Protein AF-X0UT10-F1 (afdb_monomer)

Organism: NCBI:txid412755

Structure (mmCIF, N/CA/C/O backbone):
data_AF-X0UT10-F1
#
_entry.id   AF-X0UT10-F1
#
loop_
_atom_site.group_PDB
_atom_site.id
_atom_site.type_symbol
_atom_site.label_atom_id
_atom_site.label_alt_id
_atom_site.label_comp_id
_atom_site.label_asym_id
_atom_site.label_entity_id
_atom_site.label_seq_id
_atom_site.pdbx_PDB_ins_code
_atom_site.Cartn_x
_atom_site.Cartn_y
_atom_site.Cartn_z
_atom_site.occupancy
_atom_site.B_iso_or_equiv
_atom_site.auth_seq_id
_atom_site.auth_comp_id
_atom_site.auth_asym_id
_atom_site.auth_atom_id
_atom_site.pdbx_PDB_model_num
ATOM 1 N N . LEU A 1 1 ? 20.934 -25.624 9.007 1.00 39.78 1 LEU A N 1
ATOM 2 C CA . LEU A 1 1 ? 19.750 -25.111 9.729 1.00 39.78 1 LEU A CA 1
ATOM 3 C C . LEU A 1 1 ? 18.614 -25.030 8.715 1.00 39.78 1 LEU A C 1
ATOM 5 O O . LEU A 1 1 ? 18.423 -23.983 8.127 1.00 39.78 1 LEU A O 1
ATOM 9 N N . VAL A 1 2 ? 17.970 -26.160 8.411 1.00 44.91 2 VAL A N 1
ATOM 10 C CA . VAL A 1 2 ? 16.945 -26.276 7.342 1.00 44.91 2 VAL A CA 1
ATOM 11 C C . VAL A 1 2 ? 15.625 -26.839 7.913 1.00 44.91 2 VAL A C 1
ATOM 13 O O . VAL A 1 2 ? 14.703 -27.167 7.189 1.00 44.91 2 VAL A O 1
ATOM 16 N N . GLU A 1 3 ? 15.495 -26.956 9.238 1.00 43.47 3 GLU A N 1
ATOM 17 C CA . GLU A 1 3 ? 14.462 -27.807 9.860 1.00 43.47 3 GLU A CA 1
ATOM 18 C C . GLU A 1 3 ? 13.361 -27.045 10.625 1.00 43.47 3 GLU A C 1
ATOM 20 O O . GLU A 1 3 ? 12.624 -27.650 11.401 1.00 43.47 3 GLU A O 1
ATOM 25 N N . CYS A 1 4 ? 13.211 -25.732 10.407 1.00 46.41 4 CYS A N 1
ATOM 26 C CA . CYS A 1 4 ? 12.176 -24.915 11.066 1.00 46.41 4 CYS A CA 1
ATOM 27 C C . CYS A 1 4 ? 11.104 -24.356 10.114 1.00 46.41 4 CYS A C 1
ATOM 29 O O . CYS A 1 4 ? 10.394 -23.425 10.484 1.00 46.41 4 CYS A O 1
ATOM 31 N N . ASN A 1 5 ? 10.945 -24.927 8.920 1.00 47.59 5 ASN A N 1
ATOM 32 C CA . ASN A 1 5 ? 9.803 -24.612 8.063 1.00 47.59 5 ASN A CA 1
ATOM 33 C C . ASN A 1 5 ? 8.615 -25.492 8.498 1.00 47.59 5 ASN A C 1
ATOM 35 O O . ASN A 1 5 ? 8.790 -26.691 8.704 1.00 47.59 5 ASN A O 1
ATOM 39 N N . ASN A 1 6 ? 7.422 -24.907 8.654 1.00 55.47 6 ASN A N 1
ATOM 40 C CA . ASN A 1 6 ? 6.156 -25.580 9.014 1.00 55.47 6 ASN A CA 1
ATOM 41 C C . ASN A 1 6 ? 5.963 -25.969 10.495 1.00 55.47 6 ASN A C 1
ATOM 43 O O . ASN A 1 6 ? 5.532 -27.079 10.821 1.00 55.47 6 ASN A O 1
ATOM 47 N N . VAL A 1 7 ? 6.205 -25.036 11.418 1.00 59.56 7 VAL A N 1
ATOM 48 C CA . VAL A 1 7 ? 5.730 -25.173 12.804 1.00 59.56 7 VAL A CA 1
ATOM 49 C C . VAL A 1 7 ? 4.341 -24.558 12.972 1.00 59.56 7 VAL A C 1
ATOM 51 O O . VAL A 1 7 ? 4.095 -23.445 12.520 1.00 59.56 7 VAL A O 1
ATOM 54 N N . ARG A 1 8 ? 3.434 -25.253 13.672 1.00 60.81 8 ARG A N 1
ATOM 55 C CA . ARG A 1 8 ? 2.193 -24.642 14.180 1.00 60.81 8 ARG A CA 1
ATOM 56 C C . ARG A 1 8 ? 2.084 -24.776 15.687 1.00 60.81 8 ARG A C 1
ATOM 58 O O . ARG A 1 8 ? 2.546 -25.764 16.262 1.00 60.81 8 ARG A O 1
ATOM 65 N N . ILE A 1 9 ? 1.397 -23.821 16.304 1.00 62.31 9 ILE A N 1
ATOM 66 C CA . ILE A 1 9 ? 0.972 -23.926 17.697 1.00 62.31 9 ILE A CA 1
ATOM 67 C C . ILE A 1 9 ? -0.392 -24.615 17.709 1.00 62.31 9 ILE A C 1
ATOM 69 O O . ILE A 1 9 ? -1.379 -24.079 17.214 1.00 62.31 9 ILE A O 1
ATOM 73 N N . GLN A 1 10 ? -0.447 -25.827 18.253 1.00 57.53 10 GLN A N 1
ATOM 74 C CA . GLN A 1 10 ? -1.692 -26.563 18.453 1.00 57.53 10 GLN A CA 1
ATOM 75 C C . GLN A 1 10 ? -1.752 -27.028 19.905 1.00 57.53 10 GLN A C 1
ATOM 77 O O . GLN A 1 10 ? -0.823 -27.680 20.379 1.00 57.53 10 GLN A O 1
ATOM 82 N N . GLU A 1 11 ? -2.848 -26.704 20.598 1.00 71.44 11 GLU A N 1
ATOM 83 C CA . GLU A 1 11 ? -3.068 -27.069 22.011 1.00 71.44 11 GLU A CA 1
ATOM 84 C C . GLU A 1 11 ? -1.940 -26.576 22.941 1.00 71.44 11 GLU A C 1
ATOM 86 O O . GLU A 1 11 ? -1.532 -27.268 23.868 1.00 71.44 11 GLU A O 1
ATOM 91 N N . GLY A 1 12 ? -1.393 -25.385 22.671 1.00 71.00 12 GLY A N 1
ATOM 92 C CA . GLY A 1 12 ? -0.311 -24.800 23.473 1.00 71.00 12 GLY A CA 1
ATOM 93 C C . GLY A 1 12 ? 1.070 -25.435 23.263 1.00 71.00 12 GLY A C 1
ATOM 94 O O . GLY A 1 12 ? 1.999 -25.113 23.997 1.00 71.00 12 GLY A O 1
ATOM 95 N N . GLY A 1 13 ? 1.228 -26.317 22.270 1.00 64.38 13 GLY A N 1
ATOM 96 C CA . GLY A 1 13 ? 2.512 -26.910 21.897 1.00 64.38 13 GLY A CA 1
ATOM 97 C C . GLY A 1 13 ? 2.910 -26.584 20.461 1.00 64.38 13 GLY A C 1
ATOM 98 O O . GLY A 1 13 ? 2.061 -26.521 19.571 1.00 64.38 13 GLY A O 1
ATOM 99 N N . VAL A 1 14 ? 4.214 -26.425 20.223 1.00 68.75 14 VAL A N 1
ATOM 100 C CA . VAL A 1 14 ? 4.778 -26.351 18.870 1.00 68.75 14 VAL A CA 1
ATOM 101 C C . VAL A 1 14 ? 4.809 -27.765 18.294 1.00 68.75 14 VAL A C 1
ATOM 103 O O . VAL A 1 14 ? 5.548 -28.621 18.782 1.00 68.75 14 VAL A O 1
ATOM 106 N N . LYS A 1 15 ? 3.988 -28.035 17.277 1.00 66.69 15 LYS A N 1
ATOM 107 C CA . LYS A 1 15 ? 3.965 -29.328 16.582 1.00 66.69 15 LYS A CA 1
ATOM 108 C C . LYS A 1 15 ? 4.568 -29.159 15.188 1.00 66.69 15 LYS A C 1
ATOM 110 O O . LYS A 1 15 ? 4.006 -28.452 14.356 1.00 66.69 15 LYS A O 1
ATOM 115 N N . ASN A 1 16 ? 5.676 -29.856 14.931 1.00 59.62 16 ASN A N 1
ATOM 116 C CA . ASN A 1 16 ? 6.223 -30.076 13.591 1.00 59.62 16 ASN A CA 1
ATOM 117 C C . ASN A 1 16 ? 5.638 -31.391 13.057 1.00 59.62 16 ASN A C 1
ATOM 119 O O . ASN A 1 16 ? 6.265 -32.449 13.099 1.00 59.62 16 ASN A O 1
ATOM 123 N N . THR A 1 17 ? 4.358 -31.349 12.684 1.00 60.41 17 THR A N 1
ATOM 124 C CA . THR A 1 17 ? 3.735 -32.473 11.978 1.00 60.41 17 THR A CA 1
ATOM 125 C C . THR A 1 17 ? 3.782 -32.087 10.518 1.00 60.41 17 THR A C 1
ATOM 127 O O . THR A 1 17 ? 3.049 -31.186 10.116 1.00 60.41 17 THR A O 1
ATOM 130 N N . ASN A 1 18 ? 4.669 -32.735 9.764 1.00 49.41 18 ASN A N 1
ATOM 131 C CA . ASN A 1 18 ? 4.868 -32.529 8.332 1.00 49.41 18 ASN A CA 1
ATOM 132 C C . ASN A 1 18 ? 3.631 -33.044 7.567 1.00 49.41 18 ASN A C 1
ATOM 134 O O . ASN A 1 18 ? 3.626 -34.105 6.948 1.00 49.41 18 ASN A O 1
ATOM 138 N N . LEU A 1 19 ? 2.513 -32.342 7.727 1.00 50.12 19 LEU A N 1
ATOM 139 C CA . LEU A 1 19 ? 1.355 -32.436 6.856 1.00 50.12 19 LEU A CA 1
ATOM 140 C C . LEU A 1 19 ? 1.830 -31.810 5.546 1.00 50.12 19 LEU A C 1
ATOM 142 O O . LEU A 1 19 ? 2.374 -30.716 5.600 1.00 50.12 19 LEU A O 1
AT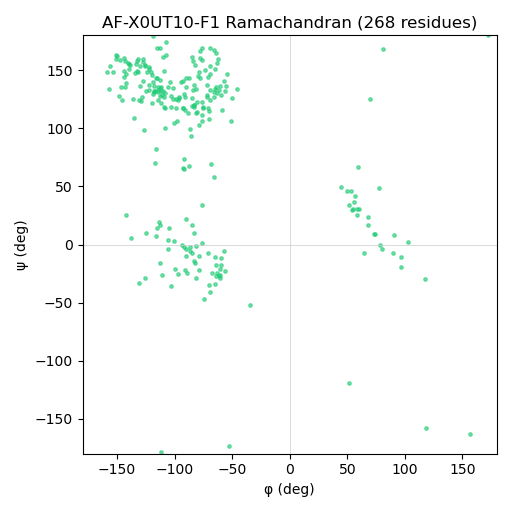OM 146 N N . GLY A 1 20 ? 1.733 -32.517 4.421 1.00 48.25 20 GLY A N 1
ATOM 147 C CA . GLY A 1 20 ? 2.265 -32.102 3.117 1.00 48.25 20 GLY A CA 1
ATOM 148 C C . GLY A 1 20 ? 1.591 -30.858 2.529 1.00 48.25 20 GLY A C 1
ATOM 149 O O . GLY A 1 20 ? 1.025 -30.925 1.445 1.00 48.25 20 GLY A O 1
ATOM 150 N N . TRP A 1 21 ? 1.627 -29.745 3.255 1.00 47.09 21 TRP A N 1
ATOM 151 C CA . TRP A 1 21 ? 1.271 -28.426 2.782 1.00 47.09 21 TRP A CA 1
ATOM 152 C C . TRP A 1 21 ? 2.364 -28.013 1.812 1.00 47.09 21 TRP A C 1
ATOM 154 O O . TRP A 1 21 ? 3.501 -27.745 2.204 1.00 47.09 21 TRP A O 1
ATOM 164 N N . THR A 1 22 ? 2.018 -28.007 0.532 1.00 49.88 22 THR A N 1
ATOM 165 C CA . THR A 1 22 ? 2.776 -27.249 -0.451 1.00 49.88 22 THR A CA 1
ATOM 166 C C . THR A 1 22 ? 2.808 -25.803 0.032 1.00 49.88 22 THR A C 1
ATOM 168 O O . THR A 1 22 ? 1.782 -25.268 0.458 1.00 49.88 22 THR A O 1
ATOM 171 N N . ARG A 1 23 ? 3.996 -25.194 0.024 1.00 50.41 23 ARG A N 1
ATOM 172 C CA . ARG A 1 23 ? 4.180 -23.767 0.300 1.00 50.41 23 ARG A CA 1
ATOM 173 C C . ARG A 1 23 ? 3.134 -22.974 -0.495 1.00 50.41 23 ARG A C 1
ATOM 175 O O . ARG A 1 23 ? 2.923 -23.280 -1.671 1.00 50.41 23 ARG A O 1
ATOM 182 N N . MET A 1 24 ? 2.451 -22.012 0.137 1.00 49.91 24 MET A N 1
ATOM 183 C CA . MET A 1 24 ? 1.514 -21.131 -0.577 1.00 49.91 24 MET A CA 1
ATOM 184 C C . MET A 1 24 ? 2.219 -20.565 -1.817 1.00 49.91 24 MET A C 1
ATOM 186 O O . MET A 1 24 ? 3.315 -20.033 -1.675 1.00 49.91 24 MET A O 1
ATOM 190 N N . GLY A 1 25 ? 1.611 -20.734 -2.997 1.00 51.81 25 GLY A N 1
ATOM 191 C CA . GLY A 1 25 ? 2.126 -20.281 -4.297 1.00 51.81 25 GLY A CA 1
ATOM 192 C C . GLY A 1 25 ? 3.008 -21.265 -5.084 1.00 51.81 25 GLY A C 1
ATOM 193 O O . GLY A 1 25 ? 3.562 -20.890 -6.107 1.00 51.81 25 GLY A O 1
ATOM 194 N N . GLY A 1 26 ? 3.139 -22.533 -4.667 1.00 44.41 26 GLY A N 1
ATOM 195 C CA . GLY A 1 26 ? 3.763 -23.568 -5.514 1.00 44.41 26 GLY A CA 1
ATOM 196 C C . GLY A 1 26 ? 5.267 -23.393 -5.773 1.00 44.41 26 GLY A C 1
ATOM 197 O O . GLY A 1 26 ? 5.803 -24.016 -6.688 1.00 44.41 26 GLY A O 1
ATOM 198 N N . PHE A 1 27 ? 5.942 -22.570 -4.971 1.00 53.12 27 PHE A N 1
ATOM 199 C CA . PHE A 1 27 ? 7.352 -22.224 -5.146 1.00 53.12 27 PHE A CA 1
ATOM 200 C C . PHE A 1 27 ? 8.293 -23.400 -4.851 1.00 53.12 27 PHE A C 1
ATOM 202 O O . PHE A 1 27 ? 8.026 -24.217 -3.961 1.00 53.12 27 PHE A O 1
ATOM 209 N N . ALA A 1 28 ? 9.409 -23.464 -5.582 1.00 48.25 28 ALA A N 1
ATOM 210 C CA . ALA A 1 28 ? 10.510 -24.377 -5.291 1.00 48.25 28 ALA A CA 1
ATOM 211 C C . ALA A 1 28 ? 11.135 -24.073 -3.908 1.00 48.25 28 ALA A C 1
ATOM 213 O O . ALA A 1 28 ? 10.939 -22.997 -3.339 1.00 48.25 28 ALA A O 1
ATOM 214 N N . ASP A 1 29 ? 11.849 -25.049 -3.336 1.00 46.22 29 ASP A N 1
ATOM 215 C CA . ASP A 1 29 ? 12.361 -25.040 -1.950 1.00 46.22 29 ASP A CA 1
ATOM 216 C C . ASP A 1 29 ? 13.316 -23.865 -1.612 1.00 46.22 29 ASP A C 1
ATOM 218 O O . ASP A 1 29 ? 13.598 -23.616 -0.438 1.00 46.22 29 ASP A O 1
ATOM 222 N N . ASP A 1 30 ? 13.784 -23.123 -2.612 1.00 49.84 30 ASP A N 1
ATOM 223 C CA . ASP A 1 30 ? 14.704 -21.984 -2.541 1.00 49.84 30 ASP A CA 1
ATOM 224 C C . ASP A 1 30 ? 14.079 -20.627 -2.921 1.00 49.84 30 ASP A C 1
ATOM 226 O O . ASP A 1 30 ? 14.606 -19.594 -2.509 1.00 49.84 30 ASP A O 1
ATOM 230 N N . ASP A 1 31 ? 12.911 -20.606 -3.567 1.00 50.50 31 ASP A N 1
ATOM 231 C CA . ASP A 1 31 ? 12.180 -19.374 -3.875 1.00 50.50 31 ASP A CA 1
ATOM 232 C C . ASP A 1 31 ? 11.311 -18.986 -2.677 1.00 50.50 31 ASP A C 1
ATOM 234 O O . ASP A 1 31 ? 10.176 -19.446 -2.506 1.00 50.50 31 ASP A O 1
ATOM 238 N N . MET A 1 32 ? 11.833 -18.129 -1.791 1.00 48.44 32 MET A N 1
ATOM 239 C CA . MET A 1 32 ? 10.936 -17.176 -1.131 1.00 48.44 32 MET A CA 1
ATOM 240 C C . MET A 1 32 ? 10.155 -16.516 -2.254 1.00 48.44 32 MET A C 1
ATOM 242 O O . MET A 1 32 ? 10.763 -15.813 -3.045 1.00 48.44 32 MET A O 1
ATOM 246 N N . GLY A 1 33 ? 8.871 -16.879 -2.388 1.00 58.75 33 GLY A N 1
ATOM 247 C CA . GLY A 1 33 ? 7.994 -16.391 -3.448 1.00 58.75 33 GLY A CA 1
ATOM 248 C C . GLY A 1 33 ? 7.983 -14.860 -3.519 1.00 58.75 33 GLY A C 1
ATOM 249 O O . GLY A 1 33 ? 8.698 -14.210 -2.768 1.00 58.75 33 GLY A O 1
ATOM 250 N N . PRO A 1 34 ? 7.127 -14.249 -4.342 1.00 67.75 34 PRO A N 1
ATOM 251 C CA . PRO A 1 34 ? 7.219 -12.839 -4.741 1.00 67.75 34 PRO A CA 1
ATOM 252 C C . PRO A 1 34 ? 7.216 -11.795 -3.606 1.00 67.75 34 PRO A C 1
ATOM 254 O O . PRO A 1 34 ? 7.373 -10.607 -3.853 1.00 67.75 34 PRO A O 1
ATOM 257 N N . LEU A 1 35 ? 7.017 -12.223 -2.361 1.00 80.88 35 LEU A N 1
ATOM 258 C CA . LEU A 1 35 ? 7.049 -11.402 -1.168 1.00 80.88 35 LEU A CA 1
ATOM 259 C C . LEU A 1 35 ? 8.478 -10.938 -0.869 1.00 80.88 35 LEU A C 1
ATOM 261 O O . LEU A 1 35 ? 9.348 -11.717 -0.474 1.00 80.88 35 LEU A O 1
ATOM 265 N N . ASN A 1 36 ? 8.688 -9.633 -0.947 1.00 80.75 36 ASN A N 1
ATOM 266 C CA . ASN A 1 36 ? 9.959 -8.963 -0.681 1.00 80.75 36 ASN A CA 1
ATOM 267 C C . ASN A 1 36 ? 10.331 -8.819 0.811 1.00 80.75 36 ASN A C 1
ATOM 269 O O . ASN A 1 36 ? 10.960 -7.841 1.214 1.00 80.75 36 ASN A O 1
ATOM 273 N N . GLY A 1 37 ? 9.967 -9.780 1.663 1.00 80.75 37 GLY A N 1
ATOM 274 C CA . GLY A 1 37 ? 10.355 -9.756 3.072 1.00 80.75 37 GLY A CA 1
ATOM 275 C C . GLY A 1 37 ? 9.446 -10.553 3.997 1.00 80.75 37 GLY A C 1
ATOM 276 O O . GLY A 1 37 ? 8.679 -11.421 3.582 1.00 80.75 37 GLY A O 1
ATOM 277 N N . SER A 1 38 ? 9.557 -10.262 5.294 1.00 83.81 38 SER A N 1
ATOM 278 C CA . SER A 1 38 ? 8.689 -10.848 6.315 1.00 83.81 38 SER A CA 1
ATOM 279 C C . SER A 1 38 ? 7.244 -10.408 6.111 1.00 83.81 38 SER A C 1
ATOM 281 O O . SER A 1 38 ? 6.971 -9.219 5.977 1.00 83.81 38 SER A O 1
ATOM 283 N N . VAL A 1 39 ? 6.318 -11.362 6.178 1.00 90.25 39 VAL A N 1
ATOM 284 C CA . VAL A 1 39 ? 4.883 -11.072 6.201 1.00 90.25 39 VAL A CA 1
ATOM 285 C C . VAL A 1 39 ? 4.521 -10.459 7.553 1.00 90.25 39 VAL A C 1
ATOM 287 O O . VAL A 1 39 ? 4.693 -11.094 8.596 1.00 90.25 39 VAL A O 1
ATOM 290 N N . LEU A 1 40 ? 4.047 -9.218 7.522 1.00 92.62 40 LEU A N 1
ATOM 291 C CA . LEU A 1 40 ? 3.628 -8.422 8.673 1.00 92.62 40 LEU A CA 1
ATOM 292 C C . LEU A 1 40 ? 2.107 -8.421 8.869 1.00 92.62 40 LEU A C 1
ATOM 294 O O . LEU A 1 40 ? 1.645 -8.184 9.981 1.00 92.62 40 LEU A O 1
ATOM 298 N N . ILE A 1 41 ? 1.339 -8.731 7.824 1.00 94.38 41 ILE A N 1
ATOM 299 C CA . ILE A 1 41 ? -0.102 -8.997 7.897 1.00 94.38 41 ILE A CA 1
ATOM 300 C C . ILE A 1 41 ? -0.486 -10.086 6.905 1.00 94.38 41 ILE A C 1
ATOM 302 O O . ILE A 1 41 ? 0.075 -10.182 5.817 1.00 94.38 41 ILE A O 1
ATOM 306 N N . SER A 1 42 ? -1.443 -10.907 7.318 1.00 94.75 42 SER A N 1
ATOM 307 C CA . SER A 1 42 ? -2.168 -11.841 6.470 1.00 94.75 42 SER A CA 1
ATOM 308 C C . SER A 1 42 ? -3.630 -11.698 6.849 1.00 94.75 42 SER A C 1
ATOM 310 O O . SER A 1 42 ? -4.010 -12.106 7.948 1.00 94.75 42 SER A O 1
ATOM 312 N N . ASP A 1 43 ? -4.418 -11.103 5.967 1.00 95.44 43 ASP A N 1
ATOM 313 C CA . ASP A 1 43 ? -5.813 -10.769 6.231 1.00 95.44 43 ASP A CA 1
ATOM 314 C C . ASP A 1 43 ? -6.711 -11.224 5.082 1.00 95.44 43 ASP A C 1
ATOM 316 O O . ASP A 1 43 ? -6.291 -11.283 3.929 1.00 95.44 43 ASP A O 1
ATOM 320 N N . GLU A 1 44 ? -7.945 -11.592 5.402 1.00 93.88 44 GLU A N 1
ATOM 321 C CA . GLU A 1 44 ? -8.933 -12.016 4.415 1.00 93.88 44 GLU A CA 1
ATOM 322 C C . GLU A 1 44 ? -9.983 -10.917 4.287 1.00 93.88 44 GLU A C 1
ATOM 324 O O . GLU A 1 44 ? -10.896 -10.809 5.111 1.00 93.88 44 GLU A O 1
ATOM 329 N N . PHE A 1 45 ? -9.867 -10.106 3.238 1.00 95.12 45 PHE A N 1
ATOM 330 C CA . PHE A 1 45 ? -10.843 -9.067 2.968 1.00 95.12 45 PHE A CA 1
ATOM 331 C C . PHE A 1 45 ? -12.102 -9.694 2.374 1.00 95.12 45 PHE A C 1
ATOM 333 O O . PHE A 1 45 ? -12.106 -10.134 1.225 1.00 95.12 45 PHE A O 1
ATOM 340 N N . ARG A 1 46 ? -13.166 -9.766 3.179 1.00 93.06 46 ARG A N 1
ATOM 341 C CA . ARG A 1 46 ? -14.472 -10.297 2.774 1.00 93.06 46 ARG A CA 1
ATOM 342 C C . ARG A 1 46 ? -15.457 -9.172 2.512 1.00 93.06 46 ARG A C 1
ATOM 344 O O . ARG A 1 46 ? -15.840 -8.452 3.435 1.00 93.06 46 ARG A O 1
ATOM 351 N N . GLN A 1 47 ? -15.926 -9.095 1.278 1.00 92.94 47 GLN A N 1
ATOM 352 C CA . GLN A 1 47 ? -16.936 -8.135 0.859 1.00 92.94 47 GLN A CA 1
ATOM 353 C C . GLN A 1 47 ? -18.354 -8.649 1.157 1.00 92.94 47 GLN A C 1
ATOM 355 O O . GLN A 1 47 ? -18.599 -9.846 1.360 1.00 92.94 47 GLN A O 1
ATOM 360 N N . ARG A 1 48 ? -19.335 -7.741 1.180 1.00 93.38 48 ARG A N 1
ATOM 361 C CA . ARG A 1 48 ? -20.755 -8.061 1.420 1.00 93.38 48 ARG A CA 1
ATOM 362 C C . ARG A 1 48 ? -21.360 -8.966 0.348 1.00 93.38 48 ARG A C 1
ATOM 364 O O . ARG A 1 48 ? -22.335 -9.664 0.632 1.00 93.38 48 ARG A O 1
ATOM 371 N N . ASP A 1 49 ? -20.809 -8.966 -0.862 1.00 89.94 49 ASP A N 1
ATOM 372 C CA . ASP A 1 49 ? -21.212 -9.867 -1.947 1.00 89.94 49 ASP A CA 1
ATOM 373 C C . ASP A 1 49 ? -20.684 -11.307 -1.770 1.00 89.94 49 ASP A C 1
ATOM 375 O O . ASP A 1 49 ? -21.021 -12.185 -2.565 1.00 89.94 49 ASP A O 1
ATOM 379 N N . GLN A 1 50 ? -19.959 -11.561 -0.671 1.00 88.62 50 GLN A N 1
ATOM 380 C CA . GLN A 1 50 ? -19.290 -12.813 -0.309 1.00 88.62 50 GLN A CA 1
AT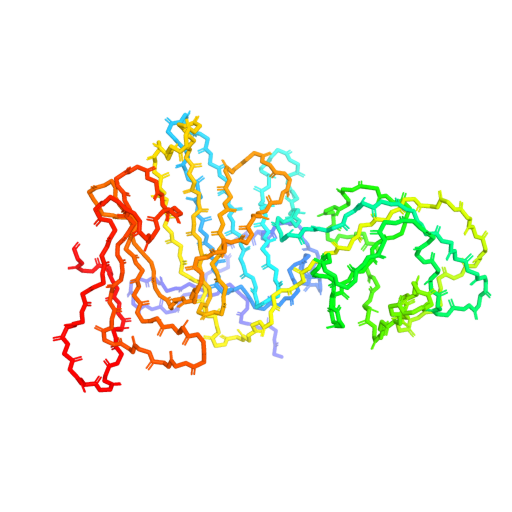OM 381 C C . GLN A 1 50 ? -18.038 -13.120 -1.133 1.00 88.62 50 GLN A C 1
ATOM 383 O O . GLN A 1 50 ? -17.496 -14.222 -1.000 1.00 88.62 50 GLN A O 1
ATOM 388 N N . SER A 1 51 ? -17.560 -12.180 -1.949 1.00 89.38 51 SER A N 1
ATOM 389 C CA . SER A 1 51 ? -16.212 -12.269 -2.488 1.00 89.38 51 SER A CA 1
ATOM 390 C C . SER A 1 51 ? -15.197 -12.155 -1.341 1.00 89.38 51 SER A C 1
ATOM 392 O O . SER A 1 51 ? -15.463 -11.571 -0.280 1.00 89.38 51 SER A O 1
ATOM 394 N N . SER A 1 52 ? -14.040 -12.777 -1.531 1.00 90.69 52 SER A N 1
ATOM 395 C CA . SER A 1 52 ? -12.953 -12.740 -0.565 1.00 90.69 52 SER A CA 1
ATOM 396 C C . SER A 1 52 ? -11.622 -12.674 -1.286 1.00 90.69 52 SER A C 1
ATOM 398 O O . SER A 1 52 ? -11.395 -13.453 -2.213 1.00 90.69 52 SER A O 1
ATOM 400 N N . VAL A 1 53 ? -10.733 -11.807 -0.814 1.00 92.62 53 VAL A N 1
ATOM 401 C CA . VAL A 1 53 ? -9.353 -11.723 -1.294 1.00 92.62 53 VAL A CA 1
ATOM 402 C C . VAL A 1 53 ? -8.410 -11.877 -0.109 1.00 92.62 53 VAL A C 1
ATOM 404 O O . VAL A 1 53 ? -8.595 -11.246 0.932 1.00 92.62 53 VAL A O 1
ATOM 407 N N . LEU A 1 54 ? -7.396 -12.731 -0.256 1.00 93.69 54 LEU A N 1
ATOM 408 C CA . LEU A 1 54 ? -6.309 -12.818 0.714 1.00 93.69 54 LEU A CA 1
ATOM 409 C C . LEU A 1 54 ? -5.314 -11.691 0.436 1.00 93.69 54 LEU A C 1
ATOM 411 O O . LEU A 1 54 ? -4.751 -11.615 -0.656 1.00 93.69 54 LEU A O 1
ATOM 415 N N . ILE A 1 55 ? -5.080 -10.859 1.442 1.00 95.62 55 ILE A N 1
ATOM 416 C CA . ILE A 1 55 ? -4.124 -9.760 1.408 1.00 95.62 55 ILE A CA 1
ATOM 417 C C . ILE A 1 55 ? -2.938 -10.120 2.294 1.00 95.62 55 ILE A C 1
ATOM 419 O O . ILE A 1 55 ? -3.101 -10.520 3.451 1.00 95.62 55 ILE A O 1
ATOM 423 N N . LEU A 1 56 ? -1.734 -9.963 1.755 1.00 94.69 56 LEU A N 1
ATOM 424 C CA . LEU A 1 56 ? -0.489 -10.060 2.506 1.00 94.69 56 LEU A CA 1
ATOM 425 C C . LEU A 1 56 ? 0.217 -8.709 2.485 1.00 94.69 56 LEU A C 1
ATOM 427 O O . LEU A 1 56 ? 0.222 -8.030 1.466 1.00 94.69 56 LEU A O 1
ATOM 431 N N . GLY A 1 57 ? 0.857 -8.340 3.588 1.00 94.38 57 GLY A N 1
ATOM 432 C CA . GLY A 1 57 ? 1.677 -7.133 3.652 1.00 94.38 57 GLY A CA 1
ATOM 433 C C . GLY A 1 57 ? 3.067 -7.421 4.179 1.00 94.38 57 GLY A C 1
ATOM 434 O O . GLY A 1 57 ? 3.238 -8.222 5.100 1.00 94.38 57 GLY A O 1
ATOM 435 N N . THR A 1 58 ? 4.057 -6.762 3.598 1.00 94.00 58 THR A N 1
ATOM 436 C CA . THR A 1 58 ? 5.457 -6.734 4.031 1.00 94.00 58 THR A CA 1
ATOM 437 C C . THR A 1 58 ? 5.787 -5.316 4.530 1.00 94.00 58 THR A C 1
ATOM 439 O O . THR A 1 58 ? 4.898 -4.461 4.568 1.00 94.00 58 THR A O 1
ATOM 442 N N . PRO A 1 59 ? 7.029 -5.020 4.959 1.00 92.44 59 PRO A N 1
ATOM 443 C CA . PRO A 1 59 ? 7.397 -3.648 5.307 1.00 92.44 59 PRO A CA 1
ATOM 444 C C . PRO A 1 59 ? 7.264 -2.651 4.146 1.00 92.44 59 PRO A C 1
ATOM 446 O O . PRO A 1 59 ? 7.042 -1.471 4.398 1.00 92.44 59 PRO A O 1
ATOM 449 N N . LEU A 1 60 ? 7.417 -3.132 2.906 1.00 92.50 60 LEU A N 1
ATOM 450 C CA . LEU A 1 60 ? 7.547 -2.305 1.705 1.00 92.50 60 LEU A CA 1
ATOM 451 C C . LEU A 1 60 ? 6.336 -2.402 0.773 1.00 92.50 60 LEU A C 1
ATOM 453 O O . LEU A 1 60 ? 6.079 -1.462 0.033 1.00 92.50 60 LEU A O 1
ATOM 457 N N . ASP A 1 61 ? 5.589 -3.510 0.800 1.00 94.88 61 ASP A N 1
ATOM 458 C CA . ASP A 1 61 ? 4.551 -3.783 -0.195 1.00 94.88 61 ASP A CA 1
ATOM 459 C C . ASP A 1 61 ? 3.306 -4.463 0.373 1.00 94.88 61 ASP A C 1
ATOM 461 O O . ASP A 1 61 ? 3.340 -5.150 1.399 1.00 94.88 61 ASP A O 1
ATOM 465 N N . LEU A 1 62 ? 2.209 -4.313 -0.365 1.00 96.38 62 LEU A N 1
ATOM 466 C CA . LEU A 1 62 ? 0.966 -5.048 -0.190 1.00 96.38 62 LEU A CA 1
ATOM 467 C C . LEU A 1 62 ? 0.704 -5.921 -1.418 1.00 96.38 62 LEU A C 1
ATOM 469 O O . LEU A 1 62 ? 0.955 -5.530 -2.557 1.00 96.38 62 LEU A O 1
ATOM 473 N N . TYR A 1 63 ? 0.162 -7.107 -1.168 1.00 95.50 63 TYR A N 1
ATOM 474 C CA . TYR A 1 63 ? -0.095 -8.126 -2.172 1.00 95.50 63 TYR A CA 1
ATOM 475 C C . TYR A 1 63 ? -1.528 -8.616 -2.050 1.00 95.50 63 TYR A C 1
ATOM 477 O O . TYR A 1 63 ? -1.972 -8.940 -0.947 1.00 95.50 63 TYR A O 1
ATOM 485 N N . ALA A 1 64 ? -2.207 -8.770 -3.180 1.00 94.69 64 ALA A N 1
ATOM 486 C CA . ALA A 1 64 ? -3.434 -9.547 -3.264 1.00 94.69 64 ALA A CA 1
ATOM 487 C C . ALA A 1 64 ? -3.126 -10.917 -3.869 1.00 94.69 64 ALA A C 1
ATOM 489 O O . ALA A 1 64 ? -2.411 -11.032 -4.866 1.0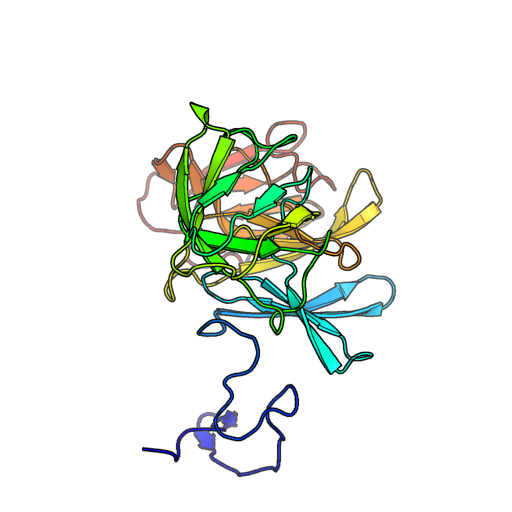0 94.69 64 ALA A O 1
ATOM 490 N N . TYR A 1 65 ? -3.671 -11.968 -3.267 1.00 90.94 65 TYR A N 1
ATOM 491 C CA . TYR A 1 65 ? -3.629 -13.309 -3.828 1.00 90.94 65 TYR A CA 1
ATOM 492 C C . TYR A 1 65 ? -4.942 -13.624 -4.537 1.00 90.94 65 TYR A C 1
ATOM 494 O O . TYR A 1 65 ? -6.018 -13.564 -3.937 1.00 90.94 65 TYR A O 1
ATOM 502 N N . SER A 1 66 ? -4.840 -14.012 -5.807 1.00 78.75 66 SER A N 1
ATOM 503 C CA . SER A 1 66 ? -5.979 -14.471 -6.596 1.00 78.75 66 SER A CA 1
ATOM 504 C C . SER A 1 66 ? -6.014 -15.993 -6.637 1.00 78.75 66 SER A C 1
ATOM 506 O O . SER A 1 66 ? -5.140 -16.636 -7.219 1.00 78.75 66 SER A O 1
ATOM 508 N N . ASP A 1 67 ? -7.076 -16.584 -6.087 1.00 72.56 67 ASP A N 1
ATOM 509 C CA . ASP A 1 67 ? -7.312 -18.031 -6.166 1.00 72.56 67 ASP A CA 1
ATOM 510 C C . ASP A 1 67 ? -7.472 -18.523 -7.616 1.00 72.56 67 ASP A C 1
ATOM 512 O O . ASP A 1 67 ? -7.173 -19.678 -7.924 1.00 72.56 67 ASP A O 1
ATOM 516 N N . VAL A 1 68 ? -7.931 -17.652 -8.524 1.00 72.25 68 VAL A N 1
ATOM 517 C CA . VAL A 1 68 ? -8.203 -18.007 -9.925 1.00 72.25 68 VAL A CA 1
ATOM 518 C C . VAL A 1 68 ? -6.908 -18.172 -10.716 1.00 72.25 68 VAL A C 1
ATOM 520 O O . VAL A 1 68 ? -6.760 -19.155 -11.443 1.00 72.25 68 VAL A O 1
ATOM 523 N N . SER A 1 69 ? -5.975 -17.226 -10.584 1.00 72.06 69 SER A N 1
ATOM 524 C CA . SER A 1 69 ? -4.668 -17.286 -11.252 1.00 72.06 69 SER A CA 1
ATOM 525 C C . SER A 1 69 ? -3.599 -17.989 -10.415 1.00 72.06 69 SER A C 1
ATOM 527 O O . SER A 1 69 ? -2.542 -18.308 -10.948 1.00 72.06 69 SER A O 1
ATOM 529 N N . SER A 1 70 ? -3.883 -18.277 -9.138 1.00 80.19 70 SER A N 1
ATOM 530 C CA . SER A 1 70 ? -2.938 -18.848 -8.167 1.00 80.19 70 SER A CA 1
ATOM 531 C C . SER A 1 70 ? -1.645 -18.038 -8.018 1.00 80.19 70 SER A C 1
ATOM 533 O O . SER A 1 70 ? -0.595 -18.599 -7.707 1.00 80.19 70 SER A O 1
ATOM 535 N N . ASN A 1 71 ? -1.734 -16.720 -8.216 1.00 83.00 71 ASN A N 1
ATOM 536 C CA . ASN A 1 71 ? -0.604 -15.798 -8.205 1.00 83.00 71 ASN A CA 1
ATOM 537 C C . ASN A 1 71 ? -0.851 -14.632 -7.242 1.00 83.00 71 ASN A C 1
ATOM 539 O O . ASN A 1 71 ? -1.996 -14.290 -6.931 1.00 83.00 71 ASN A O 1
ATOM 543 N N . TYR A 1 72 ? 0.248 -14.024 -6.800 1.00 88.56 72 TYR A N 1
ATOM 544 C CA . TYR A 1 72 ? 0.238 -12.747 -6.096 1.00 88.56 72 TYR A CA 1
ATOM 545 C C . TYR A 1 72 ? 0.429 -11.617 -7.098 1.00 88.56 72 TYR A C 1
ATOM 547 O O . TYR A 1 72 ? 1.254 -11.743 -7.998 1.00 88.56 72 TYR A O 1
ATOM 555 N N . VAL A 1 73 ? -0.291 -10.523 -6.893 1.00 92.81 73 VAL A N 1
ATOM 556 C CA . VAL A 1 73 ? -0.067 -9.247 -7.577 1.00 92.81 73 VAL A CA 1
ATOM 557 C C . VAL A 1 73 ? 0.235 -8.182 -6.537 1.00 92.81 73 VAL A C 1
ATOM 559 O O . VAL A 1 73 ? -0.260 -8.270 -5.407 1.00 92.81 73 VAL A O 1
ATOM 562 N N . PHE A 1 74 ? 1.048 -7.192 -6.895 1.00 95.25 74 PHE A N 1
ATOM 563 C CA . PHE A 1 74 ? 1.148 -5.984 -6.091 1.00 95.25 74 PHE A CA 1
ATOM 564 C C . PHE A 1 74 ? -0.196 -5.269 -6.094 1.00 95.25 74 PHE A C 1
ATOM 566 O O . PHE A 1 74 ? -0.816 -5.104 -7.137 1.00 95.25 74 PHE A O 1
ATOM 573 N N . ILE A 1 75 ? -0.607 -4.829 -4.912 1.00 96.69 75 ILE A N 1
ATOM 574 C CA . ILE A 1 75 ? -1.653 -3.816 -4.752 1.00 96.69 75 ILE A CA 1
ATOM 575 C C . ILE A 1 75 ? -1.087 -2.559 -4.091 1.00 96.69 75 ILE A C 1
ATOM 577 O O . ILE A 1 75 ? -1.840 -1.675 -3.713 1.00 96.69 75 ILE A O 1
ATOM 581 N N . THR A 1 76 ? 0.229 -2.479 -3.898 1.00 95.31 76 THR A N 1
ATOM 582 C CA . THR A 1 76 ? 0.925 -1.255 -3.491 1.00 95.31 76 THR A CA 1
ATOM 583 C C . THR A 1 76 ? 0.597 -0.115 -4.469 1.00 95.31 76 THR A C 1
ATOM 585 O O . THR A 1 76 ? 0.424 -0.393 -5.657 1.00 95.31 76 THR A O 1
ATOM 588 N N . PRO A 1 77 ? 0.516 1.155 -4.026 1.00 94.81 77 PRO A N 1
ATOM 589 C CA . PRO A 1 77 ? 0.225 2.264 -4.925 1.00 94.81 77 PRO A CA 1
ATOM 590 C C . PRO A 1 77 ? 1.242 2.342 -6.067 1.00 94.81 77 PRO A C 1
ATOM 592 O O . PRO A 1 77 ? 2.446 2.176 -5.859 1.00 94.81 77 PRO A O 1
ATOM 595 N N . ILE A 1 78 ? 0.764 2.657 -7.267 1.00 93.62 78 ILE A N 1
ATOM 596 C CA . ILE A 1 78 ? 1.618 2.867 -8.440 1.00 93.62 78 ILE A CA 1
ATOM 597 C C . ILE A 1 78 ? 1.543 4.308 -8.938 1.00 93.62 78 ILE A C 1
ATOM 599 O O . ILE A 1 78 ? 0.689 5.090 -8.508 1.00 93.62 78 ILE A O 1
ATOM 603 N N . TYR A 1 79 ? 2.453 4.630 -9.846 1.00 91.56 79 TYR A N 1
ATOM 604 C CA . TYR A 1 79 ? 2.413 5.774 -10.736 1.00 91.56 79 TYR A CA 1
ATOM 605 C C . TYR A 1 79 ? 2.832 5.322 -12.140 1.00 91.56 79 TYR A C 1
ATOM 607 O O . TYR A 1 79 ? 3.899 4.745 -12.321 1.00 91.56 79 TYR A O 1
ATOM 615 N N . ASN A 1 80 ? 2.004 5.578 -13.143 1.00 90.50 80 ASN A N 1
ATOM 616 C CA . ASN A 1 80 ? 2.207 5.120 -14.522 1.00 90.50 80 ASN A CA 1
ATOM 617 C C . ASN A 1 80 ? 1.778 6.173 -15.554 1.00 90.50 80 ASN A C 1
ATOM 619 O O . ASN A 1 80 ? 1.385 5.857 -16.674 1.00 90.50 80 ASN A O 1
ATOM 623 N N . THR A 1 81 ? 1.791 7.451 -15.170 1.00 88.81 81 THR A N 1
ATOM 624 C CA . THR A 1 81 ? 1.429 8.520 -16.100 1.00 88.81 81 THR A CA 1
ATOM 625 C C . THR A 1 81 ? 2.648 8.921 -16.919 1.00 88.81 81 THR A C 1
ATOM 627 O O . THR A 1 81 ? 3.628 9.416 -16.374 1.00 88.81 81 THR A O 1
ATOM 630 N N . GLY A 1 82 ? 2.566 8.774 -18.243 1.00 88.00 82 GLY A N 1
ATOM 631 C CA . GLY A 1 82 ? 3.571 9.313 -19.156 1.00 88.00 82 GLY A CA 1
ATOM 632 C C . GLY A 1 82 ? 4.308 8.268 -19.980 1.00 88.00 82 GLY A C 1
ATOM 633 O O . GLY A 1 82 ? 3.804 7.179 -20.233 1.00 88.00 82 GLY A O 1
ATOM 634 N N . THR A 1 83 ? 5.493 8.642 -20.461 1.00 92.56 83 THR A N 1
ATOM 635 C CA . THR A 1 83 ? 6.413 7.730 -21.155 1.00 92.56 83 THR A CA 1
ATOM 636 C C . THR A 1 83 ? 7.855 8.067 -20.808 1.00 92.56 83 THR A C 1
ATOM 638 O O . THR A 1 83 ? 8.144 9.197 -20.411 1.00 92.56 83 THR A O 1
ATOM 641 N N . CYS A 1 84 ? 8.756 7.114 -21.016 1.00 92.88 84 CYS A N 1
ATOM 642 C CA . CYS A 1 84 ? 10.183 7.293 -20.813 1.00 92.88 84 CYS A CA 1
ATOM 643 C C . CYS A 1 84 ? 11.018 6.880 -22.033 1.00 92.88 84 CYS A C 1
ATOM 645 O O . CYS A 1 84 ? 10.582 6.104 -22.893 1.00 92.88 84 CYS A O 1
ATOM 647 N N . ASP A 1 85 ? 12.237 7.405 -22.082 1.00 94.56 85 ASP A N 1
ATOM 648 C CA . ASP A 1 85 ? 13.284 7.044 -23.026 1.00 94.56 85 ASP A CA 1
ATOM 649 C C . ASP A 1 85 ? 14.446 6.390 -22.268 1.00 94.56 85 ASP A C 1
ATOM 651 O O . ASP A 1 85 ? 14.903 6.863 -21.225 1.00 94.56 85 ASP A O 1
ATOM 655 N N . VAL A 1 86 ? 14.952 5.290 -22.822 1.00 94.31 86 VAL A N 1
ATOM 656 C CA . VAL A 1 86 ? 16.093 4.547 -22.285 1.00 94.31 86 VAL A CA 1
ATOM 657 C C . VAL A 1 86 ? 17.232 4.570 -23.292 1.00 94.31 86 VAL A C 1
ATOM 659 O O . VAL A 1 86 ? 17.037 4.395 -24.499 1.00 94.31 86 VAL A O 1
ATOM 662 N N . THR A 1 87 ? 18.447 4.793 -22.797 1.00 93.81 87 THR A N 1
ATOM 663 C CA . THR A 1 87 ? 19.659 4.837 -23.621 1.00 93.81 87 THR A CA 1
ATOM 664 C C . THR A 1 87 ? 20.556 3.648 -23.305 1.00 93.81 87 THR A C 1
ATOM 666 O O . THR A 1 87 ? 20.795 3.339 -22.141 1.00 93.81 87 THR A O 1
ATOM 669 N N . ASP A 1 88 ? 21.095 3.011 -24.347 1.00 90.50 88 ASP A N 1
ATOM 670 C CA . ASP A 1 88 ? 21.986 1.863 -24.204 1.00 90.50 88 ASP A CA 1
ATOM 671 C C . ASP A 1 88 ? 23.187 2.183 -23.304 1.00 90.50 88 ASP A C 1
ATOM 673 O O . ASP A 1 88 ? 23.808 3.244 -23.431 1.00 90.50 88 ASP A O 1
ATOM 677 N N . ALA A 1 89 ? 23.508 1.247 -22.408 1.00 87.62 89 ALA A N 1
ATOM 678 C CA . ALA A 1 89 ? 24.566 1.365 -21.404 1.00 87.62 89 ALA A CA 1
ATOM 679 C C . ALA A 1 89 ? 24.467 2.620 -20.503 1.00 87.62 89 ALA A C 1
ATOM 681 O O . ALA A 1 89 ? 25.489 3.137 -20.038 1.00 87.62 89 ALA A O 1
ATOM 682 N N . SER A 1 90 ? 23.251 3.123 -20.266 1.00 92.69 90 SER A N 1
ATOM 683 C CA . SER A 1 90 ? 22.964 4.209 -19.327 1.00 92.69 90 SER A CA 1
ATOM 684 C C . SER A 1 90 ? 22.054 3.712 -18.198 1.00 92.69 90 SER A C 1
ATOM 686 O O . SER A 1 90 ? 21.022 3.108 -18.488 1.00 92.69 90 SER A O 1
ATOM 688 N N . PRO A 1 91 ? 22.378 4.005 -16.926 1.00 94.19 91 PRO A N 1
ATOM 689 C CA . PRO A 1 91 ? 21.460 3.808 -15.804 1.00 94.19 91 PRO A CA 1
ATOM 690 C C . PRO A 1 91 ? 20.445 4.957 -15.669 1.00 94.19 91 PRO A C 1
ATOM 692 O O . PRO A 1 91 ? 19.638 4.964 -14.747 1.00 94.19 91 PRO A O 1
ATOM 695 N N . VAL A 1 92 ? 20.524 5.972 -16.535 1.00 94.00 92 VAL A N 1
ATOM 696 C CA . VAL A 1 92 ? 19.632 7.136 -16.520 1.00 94.00 92 VAL A CA 1
ATOM 697 C C . VAL A 1 92 ? 18.498 6.924 -17.515 1.00 94.00 92 VAL A C 1
ATOM 699 O O . VAL A 1 92 ? 18.754 6.674 -18.699 1.00 94.00 92 VAL A O 1
ATOM 702 N N . ILE A 1 93 ? 17.276 7.063 -17.013 1.00 93.06 93 ILE A N 1
ATOM 703 C CA . ILE A 1 93 ? 16.007 7.051 -17.734 1.00 93.06 93 ILE A CA 1
ATOM 704 C C . ILE A 1 93 ? 15.533 8.497 -17.862 1.00 93.06 93 ILE A C 1
ATOM 706 O O . ILE A 1 93 ? 15.459 9.212 -16.861 1.00 93.06 93 ILE A O 1
ATOM 710 N N . ASP A 1 94 ? 15.215 8.914 -19.082 1.00 93.06 94 ASP A N 1
ATOM 711 C CA . ASP A 1 94 ? 14.645 10.231 -19.369 1.00 93.06 94 ASP A CA 1
ATOM 712 C C . ASP A 1 94 ? 13.114 10.129 -19.332 1.00 93.06 94 ASP A C 1
ATOM 714 O O . ASP A 1 94 ? 12.508 9.377 -20.100 1.00 93.06 94 ASP A O 1
ATOM 718 N N . MET A 1 95 ? 12.482 10.820 -18.389 1.00 89.19 95 MET A N 1
ATOM 719 C CA . MET A 1 95 ? 11.048 10.752 -18.119 1.00 89.19 95 MET A CA 1
ATOM 720 C C . MET A 1 95 ? 10.319 11.834 -18.927 1.00 89.19 95 MET A C 1
ATOM 722 O O . MET A 1 95 ? 9.731 12.752 -18.372 1.00 89.19 95 MET A O 1
ATOM 726 N N . ASN A 1 96 ? 10.355 11.706 -20.257 1.00 79.81 96 ASN A N 1
ATOM 727 C CA . ASN A 1 96 ? 9.931 12.713 -21.244 1.00 79.81 96 ASN A CA 1
ATOM 728 C C . ASN A 1 96 ? 8.733 13.614 -20.881 1.00 79.81 96 ASN A C 1
ATOM 730 O O . ASN A 1 96 ? 8.743 14.812 -21.145 1.00 79.81 96 ASN A O 1
ATOM 734 N N . THR A 1 97 ? 7.607 13.014 -20.484 1.00 68.75 97 THR A N 1
ATOM 735 C CA . THR A 1 97 ? 6.341 13.724 -20.260 1.00 68.75 97 THR A CA 1
ATOM 736 C C . THR A 1 97 ? 5.572 13.040 -19.156 1.00 68.75 97 THR A C 1
ATOM 738 O O . THR A 1 97 ? 5.293 11.849 -19.283 1.00 68.75 97 THR A O 1
ATOM 741 N N . GLY A 1 98 ? 5.148 13.806 -18.157 1.00 60.84 98 GLY A N 1
ATOM 742 C CA . GLY A 1 98 ? 4.315 13.322 -17.058 1.00 60.84 98 GLY A CA 1
ATOM 743 C C . GLY A 1 98 ? 5.003 13.447 -15.712 1.00 60.84 98 GLY A C 1
ATOM 744 O O . GLY A 1 98 ? 4.304 13.699 -14.750 1.00 60.84 98 GLY A O 1
ATOM 745 N N . PHE A 1 99 ? 6.335 13.374 -15.673 1.00 69.38 99 PHE A N 1
ATOM 746 C CA . PHE A 1 99 ? 7.115 13.350 -14.442 1.00 69.38 99 PHE A CA 1
ATOM 747 C C . PHE A 1 99 ? 7.208 14.727 -13.777 1.00 69.38 99 PHE A C 1
ATOM 749 O O . PHE A 1 99 ? 7.774 15.662 -14.342 1.00 69.38 99 PHE A O 1
ATOM 756 N N . THR A 1 100 ? 6.674 14.835 -12.566 1.00 63.56 100 THR A N 1
ATOM 757 C CA . THR A 1 100 ? 6.884 15.961 -11.652 1.00 63.56 100 THR A CA 1
ATOM 758 C C . THR A 1 100 ? 7.179 15.436 -10.245 1.00 63.56 100 THR A C 1
ATOM 760 O O . THR A 1 100 ? 6.656 14.398 -9.851 1.00 63.56 100 THR A O 1
ATOM 763 N N . GLU A 1 101 ? 8.002 16.134 -9.452 1.00 56.53 101 GLU A N 1
ATOM 764 C CA . GLU A 1 101 ? 8.277 15.754 -8.045 1.00 56.53 101 GLU A CA 1
ATOM 765 C C . GLU A 1 101 ? 6.991 15.650 -7.184 1.00 56.53 101 GLU A C 1
ATOM 767 O O . GLU A 1 101 ? 6.958 14.916 -6.198 1.00 56.53 101 GLU A O 1
ATOM 772 N N . ASP A 1 102 ? 5.904 16.317 -7.597 1.00 57.78 102 ASP A N 1
ATOM 773 C CA . ASP A 1 102 ? 4.574 16.247 -6.969 1.00 57.78 102 ASP A CA 1
ATOM 774 C C . ASP A 1 102 ? 3.846 14.899 -7.200 1.00 57.78 102 ASP A C 1
ATOM 776 O O . ASP A 1 102 ? 2.796 14.661 -6.603 1.00 57.78 102 ASP A O 1
ATOM 780 N N . ASP A 1 103 ? 4.385 14.006 -8.037 1.00 65.19 103 ASP A N 1
ATOM 781 C CA . ASP A 1 103 ? 3.777 12.709 -8.374 1.00 65.19 103 ASP A CA 1
ATOM 782 C C . ASP A 1 103 ? 4.061 11.591 -7.348 1.00 65.19 103 ASP A C 1
ATOM 784 O O . ASP A 1 103 ? 3.767 10.416 -7.593 1.00 65.19 103 ASP A O 1
ATOM 788 N N . ASP A 1 104 ? 4.627 11.943 -6.187 1.00 74.69 104 ASP A N 1
ATOM 789 C CA . ASP A 1 104 ? 4.968 11.030 -5.087 1.00 74.69 104 ASP A CA 1
ATOM 790 C C . ASP A 1 104 ? 5.935 9.889 -5.483 1.00 74.69 104 ASP A C 1
ATOM 792 O O . ASP A 1 104 ? 5.941 8.833 -4.846 1.00 74.69 104 ASP A O 1
ATOM 796 N N . ILE A 1 105 ? 6.766 10.071 -6.519 1.00 86.62 105 ILE A N 1
ATOM 797 C CA . ILE A 1 105 ? 7.890 9.162 -6.808 1.00 86.62 105 ILE A CA 1
ATOM 798 C C . ILE A 1 105 ? 9.071 9.535 -5.913 1.00 86.62 105 ILE A C 1
ATOM 800 O O . ILE A 1 105 ? 9.445 10.702 -5.811 1.00 86.62 105 ILE A O 1
ATOM 804 N N . SER A 1 106 ? 9.702 8.543 -5.293 1.00 89.25 106 SER A N 1
ATOM 805 C CA . SER A 1 106 ? 10.818 8.739 -4.369 1.00 89.25 106 SER A CA 1
ATOM 806 C C . SER A 1 106 ? 12.011 7.829 -4.662 1.00 89.25 106 SER A C 1
ATOM 808 O O . SER A 1 106 ? 11.913 6.779 -5.293 1.00 89.25 106 SER A O 1
ATOM 810 N N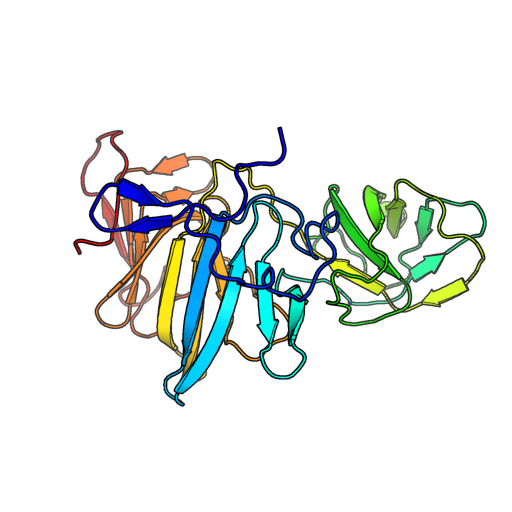 . VAL A 1 107 ? 13.182 8.224 -4.158 1.00 92.12 107 VAL A N 1
ATOM 811 C CA . VAL A 1 107 ? 14.348 7.330 -4.097 1.00 92.12 107 VAL A CA 1
ATOM 812 C C . VAL A 1 107 ? 14.017 6.122 -3.217 1.00 92.12 107 VAL A C 1
ATOM 814 O O . VAL A 1 107 ? 13.521 6.291 -2.103 1.00 92.12 107 VAL A O 1
ATOM 817 N N . GLY A 1 108 ? 14.332 4.922 -3.706 1.00 91.94 108 GLY A N 1
ATOM 818 C CA . GLY A 1 108 ? 13.977 3.638 -3.096 1.00 91.94 108 GLY A CA 1
ATOM 819 C C . GLY A 1 108 ? 12.709 2.997 -3.672 1.00 91.94 108 GLY A C 1
ATOM 820 O O . GLY A 1 108 ? 12.462 1.821 -3.405 1.00 91.94 108 GLY A O 1
ATOM 821 N N . ASP A 1 109 ? 11.932 3.724 -4.483 1.00 94.00 109 ASP A N 1
ATOM 822 C CA . ASP A 1 109 ? 10.859 3.131 -5.286 1.00 94.00 109 ASP A CA 1
ATOM 823 C C . ASP A 1 109 ? 11.421 2.261 -6.411 1.00 94.00 109 ASP A C 1
ATOM 825 O O . ASP A 1 109 ? 12.620 2.260 -6.696 1.00 94.00 109 ASP A O 1
ATOM 829 N N . PHE A 1 110 ? 10.546 1.502 -7.068 1.00 94.31 110 PHE A N 1
ATOM 830 C CA . PHE A 1 110 ? 10.943 0.602 -8.145 1.00 94.31 110 PHE A CA 1
ATOM 831 C C . PHE A 1 110 ? 10.204 0.927 -9.432 1.00 94.31 110 PHE A C 1
ATOM 833 O O . PHE A 1 110 ? 8.991 1.111 -9.416 1.00 94.31 110 PHE A O 1
ATOM 840 N N . ILE A 1 111 ? 10.916 0.919 -10.554 1.00 93.75 111 ILE A N 1
ATOM 841 C CA . ILE A 1 111 ? 10.355 1.163 -11.881 1.00 93.75 111 ILE A CA 1
ATOM 842 C C . ILE A 1 111 ? 10.402 -0.100 -12.742 1.00 93.75 111 ILE A C 1
ATOM 844 O O . ILE A 1 111 ? 11.416 -0.798 -12.813 1.00 93.75 111 ILE A O 1
ATOM 848 N N . ASN A 1 112 ? 9.291 -0.382 -13.411 1.00 94.69 112 ASN A N 1
ATOM 849 C CA . ASN A 1 112 ? 9.194 -1.299 -14.532 1.00 94.69 112 ASN A CA 1
ATOM 850 C C . ASN A 1 112 ? 9.072 -0.495 -15.832 1.00 94.69 112 ASN A C 1
ATOM 852 O O . ASN A 1 112 ? 8.375 0.519 -15.885 1.00 94.69 112 ASN A O 1
ATOM 856 N N . ILE A 1 113 ? 9.748 -0.954 -16.882 1.00 93.31 113 ILE A N 1
ATOM 857 C CA . ILE A 1 113 ? 9.794 -0.282 -18.181 1.00 93.31 113 ILE A CA 1
ATOM 858 C C . ILE A 1 113 ? 9.186 -1.199 -19.238 1.00 93.31 113 ILE A C 1
ATOM 860 O O . ILE A 1 113 ? 9.573 -2.361 -19.364 1.00 93.31 113 ILE A O 1
ATOM 864 N N . GLY A 1 114 ? 8.296 -0.646 -20.058 1.00 92.38 114 GLY A N 1
ATOM 865 C CA . GLY A 1 114 ? 7.651 -1.343 -21.167 1.00 92.38 114 GLY A CA 1
ATOM 866 C C . GLY A 1 114 ? 6.213 -1.786 -20.897 1.00 92.38 114 GLY A C 1
ATOM 867 O O . GLY A 1 114 ? 5.610 -2.370 -21.800 1.00 92.38 114 GLY A O 1
ATOM 868 N N . ALA A 1 115 ? 5.650 -1.469 -19.729 1.00 92.75 115 ALA A N 1
ATOM 869 C CA . ALA A 1 115 ? 4.256 -1.736 -19.390 1.00 92.75 115 ALA A CA 1
ATOM 870 C C . ALA A 1 115 ? 3.628 -0.599 -18.563 1.00 92.75 115 ALA A C 1
ATOM 872 O O . ALA A 1 115 ? 4.255 -0.057 -17.650 1.00 92.75 115 ALA A O 1
ATOM 873 N N . ASP A 1 116 ? 2.379 -0.274 -18.901 1.00 90.69 116 ASP A N 1
ATOM 874 C CA . ASP A 1 116 ? 1.477 0.523 -18.068 1.00 90.69 116 ASP A CA 1
ATOM 875 C C . ASP A 1 116 ? 0.744 -0.427 -17.108 1.00 90.69 116 ASP A C 1
ATOM 877 O O . ASP A 1 116 ? 0.400 -1.542 -17.510 1.00 90.69 116 ASP A O 1
ATOM 881 N N . ASP A 1 117 ? 0.494 0.015 -15.872 1.00 92.75 117 ASP A N 1
ATOM 882 C CA . ASP A 1 117 ? -0.229 -0.752 -14.843 1.00 92.75 117 ASP A CA 1
ATOM 883 C C . ASP A 1 117 ? 0.428 -2.107 -14.499 1.00 92.75 117 ASP A C 1
ATOM 885 O O . ASP A 1 117 ? -0.247 -3.074 -14.143 1.00 92.75 117 ASP A O 1
ATOM 889 N N . GLU A 1 118 ? 1.758 -2.207 -14.606 1.00 95.06 118 GLU A N 1
ATOM 890 C CA . GLU A 1 118 ? 2.470 -3.436 -14.242 1.00 95.06 118 GLU A CA 1
ATOM 891 C C . GLU A 1 118 ? 2.360 -3.698 -12.734 1.00 95.06 118 GLU A C 1
ATOM 893 O O . GLU A 1 118 ? 2.704 -2.852 -11.906 1.00 95.06 118 GLU A O 1
ATOM 898 N N . ASN A 1 119 ? 1.915 -4.898 -12.371 1.00 93.94 119 ASN A N 1
ATOM 899 C CA . ASN A 1 119 ? 1.716 -5.306 -10.983 1.00 93.94 119 ASN A CA 1
ATOM 900 C C . ASN A 1 119 ? 2.197 -6.734 -10.696 1.00 93.94 119 ASN A C 1
ATOM 902 O O . ASN A 1 119 ? 2.019 -7.212 -9.572 1.00 93.94 119 ASN A O 1
ATOM 906 N N . ASP A 1 120 ? 2.829 -7.411 -11.661 1.00 91.69 120 ASP A N 1
ATOM 907 C CA . ASP A 1 120 ? 3.414 -8.733 -11.457 1.00 91.69 120 ASP A CA 1
ATOM 908 C C . ASP A 1 120 ? 4.731 -8.615 -10.665 1.00 91.69 120 ASP A C 1
ATOM 910 O O . ASP A 1 120 ? 5.709 -8.020 -11.138 1.00 91.69 120 ASP A O 1
ATOM 914 N N . PRO A 1 121 ? 4.829 -9.219 -9.469 1.00 90.25 121 PRO A N 1
ATOM 915 C CA . PRO A 1 121 ? 6.078 -9.246 -8.721 1.00 90.25 121 PRO A CA 1
ATOM 916 C C . PRO A 1 121 ? 7.218 -10.015 -9.393 1.00 90.25 121 PRO A C 1
ATOM 918 O O . PRO A 1 121 ? 8.370 -9.856 -8.992 1.00 90.25 121 PRO A O 1
ATOM 921 N N . ALA A 1 122 ? 6.919 -10.868 -10.376 1.00 87.38 122 ALA A N 1
ATOM 922 C CA . ALA A 1 122 ? 7.923 -11.576 -11.165 1.00 87.38 122 ALA A CA 1
ATOM 923 C C . ALA A 1 122 ? 8.453 -10.751 -12.353 1.00 87.38 122 ALA A C 1
ATOM 925 O O . ALA A 1 122 ? 9.397 -11.191 -13.019 1.00 87.38 122 ALA A O 1
ATOM 926 N N . ALA A 1 123 ? 7.866 -9.582 -12.638 1.00 90.38 123 ALA A N 1
ATOM 927 C CA . ALA A 1 123 ? 8.392 -8.660 -13.636 1.00 90.38 123 ALA A CA 1
ATOM 928 C C . ALA A 1 123 ? 9.757 -8.088 -13.208 1.00 90.38 123 ALA A C 1
ATOM 930 O O . ALA A 1 123 ? 10.201 -8.224 -12.067 1.00 90.38 123 ALA A O 1
ATOM 931 N N . ILE A 1 124 ? 10.454 -7.447 -14.148 1.00 90.75 124 ILE A N 1
ATOM 932 C CA . ILE A 1 124 ? 11.733 -6.793 -13.856 1.00 90.75 124 ILE A CA 1
ATOM 933 C C . ILE A 1 124 ? 11.439 -5.429 -13.236 1.00 90.75 124 ILE A C 1
ATOM 935 O O . ILE A 1 124 ? 10.910 -4.542 -13.904 1.00 90.75 124 ILE A O 1
ATOM 939 N N . TRP A 1 125 ? 11.799 -5.280 -11.966 1.00 92.50 125 TRP A N 1
ATOM 940 C CA . TRP A 1 125 ? 11.658 -4.052 -11.192 1.00 92.50 125 TRP A CA 1
ATOM 941 C C . TRP A 1 125 ? 13.046 -3.519 -10.841 1.00 92.50 125 TRP A C 1
ATOM 943 O O . TRP A 1 125 ? 13.851 -4.238 -10.251 1.00 92.50 125 TRP A O 1
ATOM 953 N N . LEU A 1 126 ? 13.324 -2.273 -11.214 1.00 93.25 126 LEU A N 1
ATOM 954 C CA . LEU A 1 126 ? 14.629 -1.632 -11.050 1.00 93.25 126 LEU A CA 1
ATOM 955 C C . LEU A 1 126 ? 14.524 -0.564 -9.961 1.00 93.25 126 LEU A C 1
ATOM 957 O O . LEU A 1 126 ? 13.638 0.283 -10.025 1.00 93.25 126 LEU A O 1
ATOM 961 N N . GLU A 1 127 ? 15.394 -0.614 -8.954 1.00 94.19 127 GLU A N 1
ATOM 962 C CA . GLU A 1 127 ? 15.379 0.359 -7.855 1.00 94.19 127 GLU A CA 1
ATOM 963 C C . GLU A 1 127 ? 15.820 1.741 -8.345 1.00 94.19 127 GLU A C 1
ATOM 965 O O . GLU A 1 127 ? 16.839 1.880 -9.027 1.00 94.19 127 GLU A O 1
ATOM 970 N N . ILE A 1 128 ? 15.064 2.766 -7.962 1.00 93.94 128 ILE A N 1
ATOM 971 C CA . ILE A 1 128 ? 15.371 4.171 -8.201 1.00 93.94 128 ILE A CA 1
ATOM 972 C C . ILE A 1 128 ? 16.377 4.644 -7.153 1.00 93.94 128 ILE A C 1
ATOM 974 O O . ILE A 1 128 ? 16.055 4.772 -5.973 1.00 93.94 128 ILE A O 1
ATOM 978 N N . VAL A 1 129 ? 17.591 4.975 -7.590 1.00 95.44 129 VAL A N 1
ATOM 979 C CA . VAL A 1 129 ? 18.684 5.408 -6.702 1.00 95.44 129 VAL A CA 1
ATOM 980 C C . VAL A 1 129 ? 18.825 6.927 -6.616 1.00 95.44 129 VAL A C 1
ATOM 982 O O . VAL A 1 129 ? 19.334 7.445 -5.620 1.00 95.44 129 VAL A O 1
ATOM 985 N N . SER A 1 130 ? 18.384 7.662 -7.639 1.00 93.31 130 SER A N 1
ATOM 986 C CA . SER A 1 130 ? 18.310 9.125 -7.594 1.00 93.31 130 SER A CA 1
ATOM 987 C C . SER A 1 130 ? 17.290 9.689 -8.574 1.00 93.31 130 SER A C 1
ATOM 989 O O . SER A 1 130 ? 17.040 9.101 -9.624 1.00 93.31 130 SER A O 1
ATOM 991 N N . LEU A 1 131 ? 16.773 10.870 -8.242 1.00 90.88 131 LEU A N 1
ATOM 992 C CA . LEU A 1 131 ? 15.853 11.658 -9.057 1.00 90.88 131 LEU A CA 1
ATOM 993 C C . LEU A 1 131 ? 16.495 13.011 -9.389 1.00 90.88 131 LEU A C 1
ATOM 995 O O . LEU A 1 131 ? 17.137 13.617 -8.527 1.00 90.88 131 LEU A O 1
ATOM 999 N N . ASP A 1 132 ? 16.317 13.479 -10.622 1.00 89.50 132 ASP A N 1
ATOM 1000 C CA . ASP A 1 132 ? 16.624 14.850 -11.038 1.00 89.50 132 ASP A CA 1
ATOM 1001 C C . ASP A 1 132 ? 15.378 15.449 -11.693 1.00 89.50 132 ASP A C 1
ATOM 1003 O O . ASP A 1 132 ? 15.107 15.206 -12.866 1.00 89.50 132 ASP A O 1
ATOM 1007 N N . ASP A 1 133 ? 14.626 16.223 -10.913 1.00 81.44 133 ASP A N 1
ATOM 1008 C CA . ASP A 1 133 ? 13.389 16.886 -11.339 1.00 81.44 133 ASP A CA 1
ATOM 1009 C C . ASP A 1 133 ? 13.631 17.945 -12.424 1.00 81.44 133 ASP A C 1
ATOM 1011 O O . ASP A 1 133 ? 12.851 18.089 -13.357 1.00 81.44 133 ASP A O 1
ATOM 1015 N N . VAL A 1 134 ? 14.770 18.646 -12.386 1.00 82.38 134 VAL A N 1
ATOM 1016 C CA . VAL A 1 134 ? 15.074 19.685 -13.385 1.00 82.38 134 VAL A CA 1
ATOM 1017 C C . VAL A 1 134 ? 15.365 19.067 -14.748 1.00 82.38 134 VAL A C 1
ATOM 1019 O O . VAL A 1 134 ? 15.076 19.675 -15.782 1.00 82.38 134 VAL A O 1
ATOM 1022 N N . ALA A 1 135 ? 15.991 17.893 -14.746 1.00 83.38 135 ALA A N 1
ATOM 1023 C CA . ALA A 1 135 ? 16.269 17.133 -15.952 1.00 83.38 135 ALA A CA 1
ATOM 1024 C C . ALA A 1 135 ? 15.148 16.145 -16.315 1.00 83.38 135 ALA A C 1
ATOM 1026 O O . ALA A 1 135 ? 15.274 15.508 -17.353 1.00 83.38 135 ALA A O 1
ATOM 1027 N N . GLU A 1 136 ? 14.107 16.015 -15.483 1.00 88.31 136 GLU A N 1
ATOM 1028 C CA . GLU A 1 136 ? 13.055 14.995 -15.593 1.00 88.31 136 GLU A CA 1
ATOM 1029 C C . GLU A 1 136 ? 13.650 13.583 -15.758 1.00 88.31 136 GLU A C 1
ATOM 1031 O O . GLU A 1 136 ? 13.255 12.816 -16.627 1.00 88.31 136 GLU A O 1
ATOM 1036 N N . THR A 1 137 ? 14.655 13.226 -14.949 1.00 90.38 137 THR A N 1
ATOM 1037 C CA . THR A 1 137 ? 15.325 11.919 -15.062 1.00 90.38 137 THR A CA 1
ATOM 1038 C C . THR A 1 137 ? 15.309 11.108 -13.779 1.00 90.38 137 THR A C 1
ATOM 1040 O O . THR A 1 137 ? 15.391 11.627 -12.663 1.00 90.38 137 THR A O 1
ATOM 1043 N N . VAL A 1 138 ? 15.278 9.793 -13.966 1.00 92.50 138 VAL A N 1
ATOM 1044 C CA . VAL A 1 138 ? 15.405 8.782 -12.919 1.00 92.50 138 VAL A CA 1
ATOM 1045 C C . VAL A 1 138 ? 16.703 8.026 -13.164 1.00 92.50 138 VAL A C 1
ATOM 1047 O O . VAL A 1 138 ? 16.990 7.614 -14.285 1.00 92.50 138 VAL A O 1
ATOM 1050 N N . THR A 1 139 ? 17.511 7.828 -12.128 1.00 94.12 139 THR A N 1
ATOM 1051 C CA . THR A 1 139 ? 18.672 6.930 -12.190 1.00 94.12 139 THR A CA 1
ATOM 1052 C C . THR A 1 139 ? 18.361 5.658 -11.424 1.00 94.12 139 THR A C 1
ATOM 1054 O O . THR A 1 139 ? 17.858 5.728 -10.302 1.00 94.12 139 THR A O 1
ATOM 1057 N N . ILE A 1 140 ? 18.699 4.515 -12.010 1.00 94.38 140 ILE A N 1
ATOM 1058 C CA . ILE A 1 140 ? 18.553 3.184 -11.411 1.00 94.38 140 ILE A CA 1
ATOM 1059 C C . ILE A 1 140 ? 19.921 2.538 -11.126 1.00 94.38 140 ILE A C 1
ATOM 1061 O O . ILE A 1 140 ? 20.955 3.069 -11.534 1.00 94.38 140 ILE A O 1
ATOM 1065 N N . GLU A 1 141 ? 19.951 1.424 -10.387 1.00 86.69 141 GLU A N 1
ATOM 1066 C CA . GLU A 1 141 ? 21.216 0.771 -9.991 1.00 86.69 141 GLU A CA 1
ATOM 1067 C C . GLU A 1 141 ? 21.963 0.118 -11.173 1.00 86.69 141 GLU A C 1
ATOM 1069 O O . GLU A 1 141 ? 23.184 0.259 -11.284 1.00 86.69 141 GLU A O 1
ATOM 1074 N N . ASP A 1 142 ? 21.230 -0.541 -12.074 1.00 84.62 142 ASP A N 1
ATOM 1075 C CA . ASP A 1 142 ? 21.770 -1.289 -13.217 1.00 84.62 142 ASP A CA 1
ATOM 1076 C C . ASP A 1 142 ? 21.460 -0.605 -14.560 1.00 84.62 142 ASP A C 1
ATOM 1078 O O . ASP A 1 142 ? 20.559 0.222 -14.660 1.00 84.62 142 ASP A O 1
ATOM 1082 N N . ASP A 1 143 ? 22.191 -0.941 -15.628 1.00 82.81 143 ASP A N 1
ATOM 1083 C CA . ASP A 1 143 ? 21.837 -0.480 -16.973 1.00 82.81 143 ASP A CA 1
ATOM 1084 C C . ASP A 1 143 ? 20.698 -1.317 -17.588 1.00 82.81 143 ASP A C 1
ATOM 1086 O O . ASP A 1 143 ? 20.578 -2.522 -17.383 1.00 82.81 143 ASP A O 1
ATOM 1090 N N . ILE A 1 144 ? 19.828 -0.665 -18.364 1.00 77.19 144 ILE A N 1
ATOM 1091 C CA . ILE A 1 144 ? 18.588 -1.278 -18.895 1.00 77.19 144 ILE A CA 1
ATOM 1092 C C . ILE A 1 144 ? 18.877 -2.173 -20.108 1.00 77.19 144 ILE A C 1
ATOM 1094 O O . ILE A 1 144 ? 18.110 -3.080 -20.430 1.00 77.19 144 ILE A O 1
ATOM 1098 N N . GLY A 1 145 ? 20.016 -1.935 -20.765 1.00 79.44 145 GLY A N 1
ATOM 1099 C CA . GLY A 1 145 ? 20.411 -2.575 -22.013 1.00 79.44 145 GLY A CA 1
ATOM 1100 C C . GLY A 1 145 ? 19.561 -2.116 -23.204 1.00 79.44 145 GLY A C 1
ATOM 1101 O O . GLY A 1 145 ? 18.340 -2.249 -23.227 1.00 79.44 145 GLY A O 1
ATOM 1102 N N . GLY A 1 146 ? 20.215 -1.629 -24.259 1.00 87.88 146 GLY A N 1
AT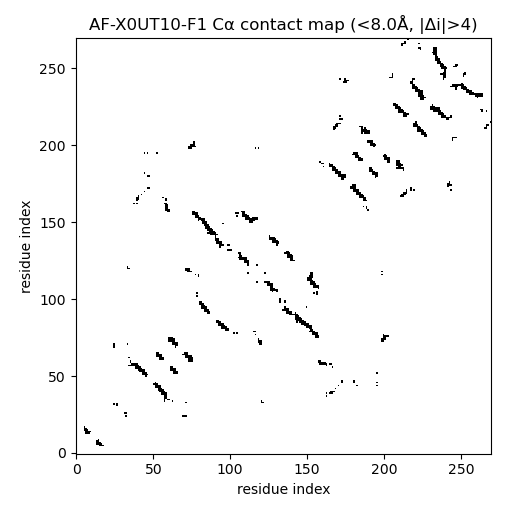OM 1103 C CA . GLY A 1 146 ? 19.546 -1.171 -25.476 1.00 87.88 146 GLY A CA 1
ATOM 1104 C C . GLY A 1 146 ? 18.971 0.247 -25.393 1.00 87.88 146 GLY A C 1
ATOM 1105 O O . GLY A 1 146 ? 18.900 0.868 -24.340 1.00 87.88 146 GLY A O 1
ATOM 1106 N N . THR A 1 147 ? 18.580 0.771 -26.556 1.00 93.25 147 THR A N 1
ATOM 1107 C CA . THR A 1 147 ? 17.951 2.091 -26.699 1.00 93.25 147 THR A CA 1
ATOM 1108 C C . THR A 1 147 ? 16.521 1.924 -27.183 1.00 93.25 147 THR A C 1
ATOM 1110 O O . THR A 1 147 ? 16.284 1.240 -28.185 1.00 93.25 147 THR A O 1
ATOM 1113 N N . ALA A 1 148 ? 15.588 2.593 -26.519 1.00 93.75 148 ALA A N 1
ATOM 1114 C CA . ALA A 1 148 ? 14.189 2.645 -26.910 1.00 93.75 148 ALA A CA 1
ATOM 1115 C C . ALA A 1 148 ? 13.548 3.932 -26.387 1.00 93.75 148 ALA A C 1
ATOM 1117 O O . ALA A 1 148 ? 13.936 4.441 -25.342 1.00 93.75 148 ALA A O 1
ATOM 1118 N N . ASN A 1 149 ? 12.569 4.442 -27.132 1.00 94.31 149 ASN A N 1
ATOM 1119 C CA . ASN A 1 149 ? 11.948 5.730 -26.854 1.00 94.31 149 ASN A CA 1
ATOM 1120 C C . ASN A 1 149 ? 10.431 5.579 -26.747 1.00 94.31 149 ASN A C 1
ATOM 1122 O O . ASN A 1 149 ? 9.853 4.706 -27.405 1.00 94.31 149 ASN A O 1
ATOM 1126 N N . ASN A 1 150 ? 9.801 6.488 -26.007 1.00 92.94 150 ASN A N 1
ATOM 1127 C CA . ASN A 1 150 ? 8.365 6.568 -25.775 1.00 92.94 150 ASN A CA 1
ATOM 1128 C C . ASN A 1 150 ? 7.816 5.230 -25.253 1.00 92.94 150 ASN A C 1
ATOM 1130 O O . ASN A 1 150 ? 6.822 4.700 -25.763 1.00 92.94 150 ASN A O 1
ATOM 1134 N N . LEU A 1 151 ? 8.524 4.655 -24.281 1.00 93.62 151 LEU A N 1
ATOM 1135 C CA . LEU A 1 151 ? 8.104 3.443 -23.601 1.00 93.62 151 LEU A CA 1
ATOM 1136 C C . LEU A 1 151 ? 7.125 3.790 -22.476 1.00 93.62 151 LEU A C 1
ATOM 1138 O O . LEU A 1 151 ? 7.370 4.751 -21.746 1.00 93.62 151 LEU A O 1
ATOM 1142 N N . PRO A 1 152 ? 6.038 3.022 -22.315 1.00 94.00 152 PRO A N 1
ATOM 1143 C CA . PRO A 1 152 ? 5.258 3.074 -21.088 1.00 94.00 152 PRO A CA 1
ATOM 1144 C C . PRO A 1 152 ? 6.110 2.613 -19.904 1.00 94.00 152 PRO A C 1
ATOM 1146 O O . PRO A 1 152 ? 7.076 1.860 -20.078 1.00 94.00 152 PRO A O 1
ATOM 1149 N N . PHE A 1 153 ? 5.752 3.048 -18.705 1.00 93.69 153 PHE A N 1
ATOM 1150 C CA . PHE A 1 153 ? 6.415 2.615 -17.483 1.00 93.69 153 PHE A CA 1
ATOM 1151 C C . PHE A 1 153 ? 5.427 2.572 -16.324 1.00 93.69 153 PHE A C 1
ATOM 1153 O O . PHE A 1 153 ? 4.407 3.257 -16.321 1.00 93.69 153 PHE A O 1
ATOM 1160 N N . THR A 1 154 ? 5.785 1.803 -15.304 1.00 94.56 154 THR A N 1
ATOM 1161 C CA . THR A 1 154 ? 5.071 1.776 -14.032 1.00 94.56 154 THR A CA 1
ATOM 1162 C C . THR A 1 154 ? 6.079 1.913 -12.905 1.00 94.56 154 THR A C 1
ATOM 1164 O O . THR A 1 154 ? 7.027 1.138 -12.813 1.00 94.56 154 THR A O 1
ATOM 1167 N N . VAL A 1 155 ? 5.887 2.898 -12.038 1.00 94.00 155 VAL A N 1
ATOM 1168 C CA . VAL A 1 155 ? 6.604 3.049 -10.775 1.00 94.00 155 VAL A CA 1
ATOM 1169 C C . VAL A 1 155 ? 5.738 2.476 -9.666 1.00 94.00 155 VAL A C 1
ATOM 1171 O O . VAL A 1 155 ? 4.598 2.889 -9.475 1.00 94.00 155 VAL A O 1
ATOM 1174 N N . ARG A 1 156 ? 6.288 1.534 -8.914 1.00 93.88 156 ARG A N 1
ATOM 1175 C CA . ARG A 1 156 ? 5.711 0.993 -7.689 1.00 93.88 156 ARG A CA 1
ATOM 1176 C C . ARG A 1 156 ? 6.251 1.792 -6.506 1.00 93.88 156 ARG A C 1
ATOM 1178 O O . ARG A 1 156 ? 7.458 1.759 -6.256 1.00 93.88 156 ARG A O 1
ATOM 1185 N N . ARG A 1 157 ? 5.350 2.468 -5.788 1.00 93.12 157 ARG A N 1
ATOM 1186 C CA . ARG A 1 157 ? 5.666 3.340 -4.648 1.00 93.12 157 ARG A CA 1
ATOM 1187 C C . ARG A 1 157 ? 5.736 2.533 -3.363 1.00 93.12 157 ARG A C 1
ATOM 1189 O O . ARG A 1 157 ? 4.703 2.187 -2.791 1.00 93.12 157 ARG A O 1
ATOM 1196 N N . VAL A 1 158 ? 6.939 2.191 -2.924 1.00 92.81 158 VAL A N 1
ATOM 1197 C CA . VAL A 1 158 ? 7.111 1.297 -1.775 1.00 92.81 158 VAL A CA 1
ATOM 1198 C C . VAL A 1 158 ? 6.907 2.043 -0.460 1.00 92.81 158 VAL A C 1
ATOM 1200 O O . VAL A 1 158 ? 7.212 3.224 -0.309 1.00 92.81 158 VAL A O 1
ATOM 1203 N N . PHE A 1 159 ? 6.404 1.337 0.545 1.00 94.00 159 PHE A N 1
ATOM 1204 C CA . PHE A 1 159 ? 6.298 1.884 1.892 1.00 94.00 159 PHE A CA 1
ATOM 1205 C C . PHE A 1 159 ? 7.676 1.967 2.560 1.00 94.00 159 PHE A C 1
ATOM 1207 O O . PHE A 1 159 ? 8.547 1.135 2.335 1.00 94.00 159 PHE A O 1
ATOM 1214 N N . SER A 1 160 ? 7.867 2.928 3.463 1.00 90.12 160 SER A N 1
ATOM 1215 C CA . SER A 1 160 ? 9.133 3.144 4.186 1.00 90.12 160 SER A CA 1
ATOM 1216 C C . SER A 1 160 ? 9.243 2.364 5.510 1.00 90.12 160 SER A C 1
ATOM 1218 O O . SER A 1 160 ? 9.997 2.743 6.410 1.00 90.12 160 SER A O 1
ATOM 1220 N N . GLY A 1 161 ? 8.471 1.284 5.658 1.00 88.06 161 GLY A N 1
ATOM 1221 C CA . GLY A 1 161 ? 8.364 0.523 6.899 1.00 88.06 161 GLY A CA 1
ATOM 1222 C C . GLY A 1 161 ? 9.534 -0.423 7.171 1.00 88.06 161 GLY A C 1
ATOM 1223 O O . GLY A 1 161 ? 10.335 -0.780 6.308 1.00 88.06 161 GLY A O 1
ATOM 1224 N N . THR A 1 162 ? 9.597 -0.899 8.409 1.00 90.06 162 THR A N 1
ATOM 1225 C CA . THR A 1 162 ? 10.513 -1.946 8.874 1.00 90.06 162 THR A CA 1
ATOM 1226 C C . THR A 1 162 ? 9.736 -3.160 9.386 1.00 90.06 162 THR A C 1
ATOM 1228 O O . THR A 1 162 ? 8.511 -3.166 9.453 1.00 90.06 162 THR A O 1
ATOM 1231 N N . SER A 1 163 ? 10.432 -4.210 9.832 1.00 88.25 163 SER A N 1
ATOM 1232 C CA . SER A 1 163 ? 9.778 -5.357 10.482 1.00 88.25 163 SER A CA 1
ATOM 1233 C C . SER A 1 163 ? 9.100 -5.025 11.819 1.00 88.25 163 SER A C 1
ATOM 1235 O O . SER A 1 163 ? 8.362 -5.858 12.346 1.00 88.25 163 SER A O 1
ATOM 1237 N N . ALA A 1 164 ? 9.341 -3.833 12.377 1.00 89.00 164 ALA A N 1
ATOM 1238 C CA . ALA A 1 164 ? 8.623 -3.331 13.543 1.00 89.00 164 ALA A CA 1
ATOM 1239 C C . ALA A 1 164 ? 7.272 -2.698 13.173 1.00 89.00 164 ALA A C 1
ATOM 1241 O O . ALA A 1 164 ? 6.425 -2.537 14.053 1.00 89.00 164 ALA A O 1
ATOM 1242 N N . ASP A 1 165 ? 7.044 -2.376 11.899 1.00 92.62 165 ASP A N 1
ATOM 1243 C CA . ASP A 1 165 ? 5.880 -1.636 11.413 1.00 92.62 165 ASP A CA 1
ATOM 1244 C C . ASP A 1 165 ? 4.769 -2.584 10.976 1.00 92.62 165 ASP A C 1
ATOM 1246 O O . ASP A 1 165 ? 4.440 -2.732 9.804 1.00 92.62 165 ASP A O 1
ATOM 1250 N N . ILE A 1 166 ? 4.235 -3.300 11.968 1.00 92.38 166 ILE A N 1
ATOM 1251 C CA . ILE A 1 166 ? 3.166 -4.279 11.781 1.00 92.38 166 ILE A CA 1
ATOM 1252 C C . ILE A 1 166 ? 1.917 -3.566 11.266 1.00 92.38 166 ILE A C 1
ATOM 1254 O O . ILE A 1 166 ? 1.466 -2.585 11.859 1.00 92.38 166 ILE A O 1
ATOM 1258 N N . TRP A 1 167 ? 1.342 -4.115 10.202 1.00 95.69 167 TRP A N 1
ATOM 1259 C CA . TRP A 1 167 ? 0.089 -3.638 9.646 1.00 95.69 167 TRP A CA 1
ATOM 1260 C C . TRP A 1 167 ? -1.100 -3.996 10.549 1.00 95.69 167 TRP A C 1
ATOM 1262 O O . TRP A 1 167 ? -1.219 -5.116 11.051 1.00 95.69 167 TRP A O 1
ATOM 1272 N N . CYS A 1 168 ? -2.004 -3.041 10.718 1.00 95.94 168 CYS A N 1
ATOM 1273 C CA . CYS A 1 168 ? -3.310 -3.176 11.343 1.00 95.94 168 CYS A CA 1
ATOM 1274 C C . CYS A 1 168 ? -4.361 -2.820 10.292 1.00 95.94 168 CYS A C 1
ATOM 1276 O O . CYS A 1 168 ? -4.245 -1.778 9.652 1.00 95.94 168 CYS A O 1
ATOM 1278 N N . ALA A 1 169 ? -5.361 -3.678 10.107 1.00 97.00 169 ALA A N 1
ATOM 1279 C CA . ALA A 1 169 ? -6.403 -3.473 9.113 1.00 97.00 169 ALA A CA 1
ATOM 1280 C C . ALA A 1 169 ? -7.796 -3.733 9.687 1.00 97.00 169 ALA A C 1
ATOM 1282 O O . ALA A 1 169 ? -7.957 -4.478 10.658 1.00 97.00 169 ALA A O 1
ATOM 1283 N N . ASP A 1 170 ? -8.798 -3.117 9.069 1.00 97.00 170 ASP A N 1
ATOM 1284 C CA . ASP A 1 170 ? -10.205 -3.402 9.307 1.00 97.00 170 ASP A CA 1
ATOM 1285 C C . ASP A 1 170 ? -11.026 -3.127 8.045 1.00 97.00 170 ASP A C 1
ATOM 1287 O O . ASP A 1 170 ? -10.616 -2.389 7.146 1.00 97.00 170 ASP A O 1
ATOM 1291 N N . THR A 1 171 ? -12.211 -3.725 7.984 1.00 96.62 171 THR A N 1
ATOM 1292 C CA . THR A 1 171 ? -13.143 -3.526 6.874 1.00 96.62 171 THR A CA 1
ATOM 1293 C C . THR A 1 171 ? -14.174 -2.462 7.228 1.00 96.62 171 THR A C 1
ATOM 1295 O O . THR A 1 171 ? -14.874 -2.577 8.236 1.00 96.62 171 THR A O 1
ATOM 1298 N N . PHE A 1 172 ? -14.320 -1.460 6.365 1.00 97.31 172 PHE A N 1
ATOM 1299 C CA . PHE A 1 172 ? -15.400 -0.486 6.410 1.00 97.31 172 PHE A CA 1
ATOM 1300 C C . PHE A 1 172 ? -16.470 -0.857 5.371 1.00 97.31 172 PHE A C 1
ATOM 1302 O O . PHE A 1 172 ? -16.261 -0.656 4.174 1.00 97.31 172 PHE A O 1
ATOM 1309 N N . PRO A 1 173 ? -17.622 -1.407 5.783 1.00 96.00 173 PRO A N 1
ATOM 1310 C CA . PRO A 1 173 ? -18.684 -1.745 4.849 1.00 96.00 173 PRO A CA 1
ATOM 1311 C C . PRO A 1 173 ? -19.474 -0.504 4.420 1.00 96.00 173 PRO A C 1
ATOM 1313 O O . PRO A 1 173 ? -19.816 0.336 5.251 1.00 96.00 173 PRO A O 1
ATOM 1316 N N . ASN A 1 174 ? -19.889 -0.461 3.155 1.00 95.25 174 ASN A N 1
ATOM 1317 C CA . ASN A 1 174 ? -20.793 0.565 2.619 1.00 95.25 174 ASN A CA 1
ATOM 1318 C C . ASN A 1 174 ? -20.302 2.019 2.792 1.00 95.25 174 ASN A C 1
ATOM 1320 O O . ASN A 1 174 ? -21.096 2.906 3.130 1.00 95.25 174 ASN A O 1
ATOM 1324 N N . ALA A 1 175 ? -19.014 2.251 2.556 1.00 96.19 175 ALA A N 1
ATOM 1325 C CA . ALA A 1 175 ? -18.414 3.576 2.580 1.00 96.19 175 ALA A CA 1
ATOM 1326 C C . ALA A 1 175 ? -19.059 4.497 1.531 1.00 96.19 175 ALA A C 1
ATOM 1328 O O . ALA A 1 175 ? -19.324 4.083 0.403 1.00 96.19 175 ALA A O 1
ATOM 1329 N N . GLN A 1 176 ? -19.352 5.737 1.907 1.00 94.88 176 GLN A N 1
ATOM 1330 C CA . GLN A 1 176 ? -19.770 6.795 0.991 1.00 94.88 176 GLN A CA 1
ATOM 1331 C C . GLN A 1 176 ? -18.547 7.446 0.329 1.00 94.88 176 GLN A C 1
ATOM 1333 O O . GLN A 1 176 ? -17.459 7.410 0.906 1.00 94.88 176 GLN A O 1
ATOM 1338 N N . PRO A 1 177 ? -18.717 8.034 -0.871 1.00 92.25 177 PRO A N 1
ATOM 1339 C CA . PRO A 1 177 ? -19.977 8.208 -1.616 1.00 92.25 177 PRO A CA 1
ATOM 1340 C C . PRO A 1 177 ? -20.419 6.987 -2.445 1.00 92.25 177 PRO A C 1
ATOM 1342 O O . PRO A 1 177 ? -21.580 6.902 -2.854 1.00 92.25 177 PRO A O 1
ATOM 1345 N N . ASP A 1 178 ? -19.534 6.018 -2.665 1.00 92.88 178 ASP A N 1
ATOM 1346 C CA . ASP A 1 178 ? -19.727 5.002 -3.710 1.00 92.88 178 ASP A CA 1
ATOM 1347 C C . ASP A 1 178 ? -20.434 3.718 -3.237 1.00 92.88 178 ASP A C 1
ATOM 1349 O O . ASP A 1 178 ? -20.798 2.859 -4.038 1.00 92.88 178 ASP A O 1
ATOM 1353 N N . ASN A 1 179 ? -20.754 3.622 -1.942 1.00 94.38 179 ASN A N 1
ATOM 1354 C CA . ASN A 1 179 ? -21.340 2.444 -1.288 1.00 94.38 179 ASN A CA 1
ATOM 1355 C C . ASN A 1 179 ? -20.456 1.190 -1.383 1.00 94.38 179 ASN A C 1
ATOM 1357 O O . ASN A 1 179 ? -20.974 0.067 -1.385 1.00 94.38 179 ASN A O 1
ATOM 1361 N N . GLU A 1 180 ? -19.140 1.373 -1.424 1.00 94.81 180 GLU A N 1
ATOM 1362 C CA . GLU A 1 180 ? -18.157 0.296 -1.540 1.00 94.81 180 GLU A CA 1
ATOM 1363 C C . GLU A 1 180 ? -17.814 -0.319 -0.184 1.00 94.81 180 GLU A C 1
ATOM 1365 O O . GLU A 1 180 ? -18.017 0.281 0.872 1.00 94.81 180 GLU A O 1
ATOM 1370 N N . ASP A 1 181 ? -17.313 -1.550 -0.206 1.00 97.00 181 ASP A N 1
ATOM 1371 C CA . ASP A 1 181 ? -16.636 -2.113 0.957 1.00 97.00 181 ASP A CA 1
ATOM 1372 C C . ASP A 1 181 ? -15.159 -1.787 0.830 1.00 97.00 181 ASP A C 1
ATOM 1374 O O . ASP A 1 181 ? -14.555 -2.073 -0.200 1.00 97.00 181 ASP A O 1
ATOM 1378 N N . LEU A 1 182 ? -14.587 -1.189 1.869 1.00 97.56 182 LEU A N 1
ATOM 1379 C CA . LEU A 1 182 ? -13.192 -0.781 1.870 1.00 97.56 182 LEU A CA 1
ATOM 1380 C C . LEU A 1 182 ? -12.415 -1.613 2.878 1.00 97.56 182 LEU A C 1
ATOM 1382 O O . LEU A 1 182 ? -12.772 -1.682 4.055 1.00 97.56 182 LEU A O 1
ATOM 1386 N N . TRP A 1 183 ? -11.320 -2.203 2.426 1.00 98.00 183 TRP A N 1
ATOM 1387 C CA . TRP A 1 183 ? -10.253 -2.658 3.297 1.00 98.00 183 TRP A CA 1
ATOM 1388 C C . TRP A 1 183 ? -9.356 -1.466 3.606 1.00 98.00 183 TRP A C 1
ATOM 1390 O O . TRP A 1 183 ? -8.797 -0.863 2.691 1.00 98.00 183 TRP A O 1
ATOM 1400 N N . ILE A 1 184 ? -9.245 -1.094 4.878 1.00 98.19 184 ILE A N 1
ATOM 1401 C CA . ILE A 1 184 ? -8.434 0.045 5.310 1.00 98.19 184 ILE A CA 1
ATOM 1402 C C . ILE A 1 184 ? -7.347 -0.484 6.230 1.00 98.19 184 ILE A C 1
ATOM 1404 O O . ILE A 1 184 ? -7.633 -1.242 7.156 1.00 98.19 184 ILE A O 1
ATOM 1408 N N . ALA A 1 185 ? -6.104 -0.088 5.978 1.00 97.75 185 ALA A N 1
ATOM 1409 C CA . ALA A 1 185 ? -4.951 -0.584 6.709 1.00 97.75 185 ALA A CA 1
ATOM 1410 C C . ALA A 1 185 ? -3.944 0.518 7.027 1.00 97.75 185 ALA A C 1
ATOM 1412 O O . ALA A 1 185 ? -3.842 1.519 6.325 1.00 97.75 185 ALA A O 1
ATOM 1413 N N . THR A 1 186 ? -3.174 0.315 8.090 1.00 97.44 186 THR A N 1
ATOM 1414 C CA . THR A 1 186 ? -2.073 1.189 8.494 1.00 97.44 186 THR A CA 1
ATOM 1415 C C . THR A 1 186 ? -0.905 0.381 9.033 1.00 97.44 186 THR A C 1
ATOM 1417 O O . THR A 1 186 ? -1.117 -0.631 9.693 1.00 97.44 186 THR A O 1
ATOM 1420 N N . ASN A 1 187 ? 0.325 0.839 8.817 1.00 94.88 187 ASN A N 1
ATOM 1421 C CA . ASN A 1 187 ? 1.526 0.313 9.481 1.00 94.88 187 ASN A CA 1
ATOM 1422 C C . ASN A 1 187 ? 2.070 1.259 10.576 1.00 94.88 187 ASN A C 1
ATOM 1424 O O . ASN A 1 187 ? 3.111 0.992 11.180 1.00 94.88 187 ASN A O 1
ATOM 1428 N N . GLY A 1 188 ? 1.374 2.367 10.859 1.00 93.69 188 GLY A N 1
ATOM 1429 C CA . GLY A 1 188 ? 1.843 3.441 11.748 1.00 93.69 188 GLY A CA 1
ATOM 1430 C C . GLY A 1 188 ? 2.484 4.625 11.025 1.00 93.69 188 GLY A C 1
ATOM 1431 O O . GLY A 1 188 ? 2.547 5.718 11.588 1.00 93.69 188 GLY A O 1
ATOM 1432 N N . LEU A 1 189 ? 2.919 4.435 9.780 1.00 93.81 189 LEU A N 1
ATOM 1433 C CA . LEU A 1 189 ? 3.547 5.471 8.955 1.00 93.81 189 LEU A CA 1
ATOM 1434 C C . LEU A 1 189 ? 2.582 6.012 7.901 1.00 93.81 189 LEU A C 1
ATOM 1436 O O . LEU A 1 189 ? 2.584 7.206 7.624 1.00 93.81 189 LEU A O 1
ATOM 1440 N N . VAL A 1 190 ? 1.732 5.145 7.354 1.00 94.44 190 VAL A N 1
ATOM 1441 C CA . VAL A 1 190 ? 0.767 5.479 6.306 1.00 94.44 190 VAL A CA 1
ATOM 1442 C C . VAL A 1 190 ? -0.557 4.774 6.557 1.00 94.44 190 VAL A C 1
ATOM 1444 O O . VAL A 1 190 ? -0.572 3.681 7.121 1.00 94.44 190 VAL A O 1
ATOM 1447 N N . VAL A 1 191 ? -1.652 5.385 6.105 1.00 96.94 191 VAL A N 1
ATOM 1448 C CA . VAL A 1 191 ? -2.973 4.754 6.038 1.00 96.94 191 VAL A CA 1
ATOM 1449 C C . VAL A 1 191 ? -3.344 4.569 4.571 1.00 96.94 191 VAL A C 1
ATOM 1451 O O . VAL A 1 191 ? -3.210 5.497 3.775 1.00 96.94 191 VAL A O 1
ATOM 1454 N N . VAL A 1 192 ? -3.807 3.379 4.210 1.00 97.56 192 VAL A N 1
ATOM 1455 C CA . VAL A 1 192 ? -4.236 3.033 2.852 1.00 97.56 192 VAL A CA 1
ATOM 1456 C C . VAL A 1 192 ? -5.653 2.480 2.859 1.00 97.56 192 VAL A C 1
ATOM 1458 O O . VAL A 1 192 ? -6.088 1.890 3.850 1.00 97.56 192 VAL A O 1
ATOM 1461 N N . LYS A 1 193 ? -6.355 2.629 1.735 1.00 97.50 193 LYS A N 1
ATOM 1462 C CA . LYS A 1 193 ? -7.623 1.949 1.451 1.00 97.50 193 LYS A CA 1
ATOM 1463 C C . LYS A 1 193 ? -7.524 1.127 0.174 1.00 97.50 193 LYS A C 1
ATOM 1465 O O . LYS A 1 193 ? -6.787 1.483 -0.744 1.00 97.50 193 LYS A O 1
ATOM 1470 N N . TRP A 1 194 ? -8.315 0.070 0.086 1.00 97.69 194 TRP A N 1
ATOM 1471 C CA . TRP A 1 194 ? -8.496 -0.702 -1.133 1.00 97.69 194 TRP A CA 1
ATOM 1472 C C . TRP A 1 194 ? -9.924 -1.234 -1.213 1.00 97.69 194 TRP A C 1
ATOM 1474 O O . TRP A 1 194 ? -10.459 -1.730 -0.221 1.00 97.69 194 TRP A O 1
ATOM 1484 N N . ASN A 1 195 ? -10.549 -1.130 -2.384 1.00 95.62 195 ASN A N 1
ATOM 1485 C CA . ASN A 1 195 ? -11.933 -1.559 -2.585 1.00 95.62 195 ASN A CA 1
ATOM 1486 C C . ASN A 1 195 ? -12.059 -3.045 -2.938 1.00 95.62 195 ASN A C 1
ATOM 1488 O O . ASN A 1 195 ? -13.172 -3.545 -3.013 1.00 95.62 195 ASN A O 1
ATOM 1492 N N . GLY A 1 196 ? -10.953 -3.771 -3.136 1.00 93.69 196 GLY A N 1
ATOM 1493 C CA . GLY A 1 196 ? -10.968 -5.198 -3.475 1.00 93.69 196 GLY A CA 1
ATOM 1494 C C . GLY A 1 196 ? -11.023 -5.511 -4.970 1.00 93.69 196 GLY A C 1
ATOM 1495 O O . GLY A 1 196 ? -10.922 -6.683 -5.334 1.00 93.69 196 GLY A O 1
ATOM 1496 N N . SER A 1 197 ? -11.195 -4.499 -5.823 1.00 92.00 197 SER A N 1
ATOM 1497 C CA . SER A 1 197 ? -11.328 -4.658 -7.276 1.00 92.00 197 SER A CA 1
ATOM 1498 C C . SER A 1 197 ? -10.348 -3.831 -8.095 1.00 92.00 197 SER A C 1
ATOM 1500 O O . SER A 1 197 ? -10.025 -4.243 -9.206 1.00 92.00 197 SER A O 1
ATOM 1502 N N . ASP A 1 198 ? -9.900 -2.689 -7.580 1.00 94.25 198 ASP A N 1
ATOM 1503 C CA . ASP A 1 198 ? -8.906 -1.854 -8.248 1.00 94.25 198 ASP A CA 1
ATOM 1504 C C . ASP A 1 198 ? -7.548 -2.554 -8.249 1.00 94.25 198 ASP A C 1
ATOM 1506 O O . ASP A 1 198 ? -7.237 -3.333 -7.346 1.00 94.25 198 ASP A O 1
ATOM 1510 N N . ASP A 1 199 ? -6.707 -2.238 -9.229 1.00 93.38 199 ASP A N 1
ATOM 1511 C CA . ASP A 1 199 ? -5.395 -2.876 -9.346 1.00 93.38 199 ASP A CA 1
ATOM 1512 C C . ASP A 1 199 ? -4.454 -2.494 -8.191 1.00 93.38 199 ASP A C 1
ATOM 1514 O O . ASP A 1 199 ? -3.569 -3.269 -7.834 1.00 93.38 199 ASP A O 1
ATOM 1518 N N . THR A 1 200 ? -4.670 -1.334 -7.555 1.00 95.31 200 THR A N 1
ATOM 1519 C CA . THR A 1 200 ? -3.828 -0.838 -6.456 1.00 95.31 200 THR A CA 1
ATOM 1520 C C . THR A 1 200 ? -4.621 -0.171 -5.341 1.00 95.31 200 THR A C 1
ATOM 1522 O O . THR A 1 200 ? -5.713 0.356 -5.549 1.00 95.31 200 THR A O 1
ATOM 1525 N N . CYS A 1 201 ? -4.046 -0.143 -4.143 1.00 96.06 201 CYS A N 1
ATOM 1526 C CA . CYS A 1 201 ? -4.547 0.608 -3.010 1.00 96.06 201 CYS A CA 1
ATOM 1527 C C . CYS A 1 201 ? -4.232 2.103 -3.151 1.00 96.06 201 CYS A C 1
ATOM 1529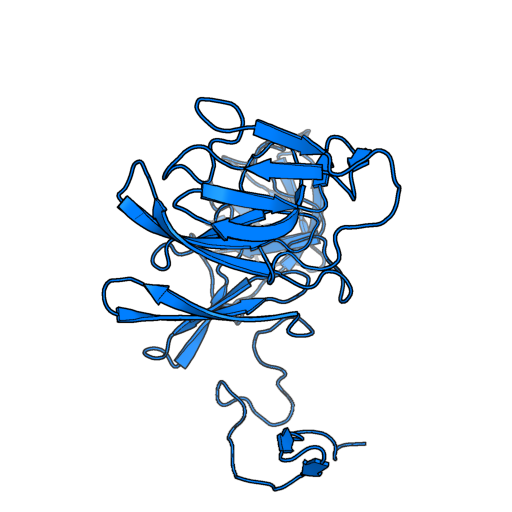 O O . CYS A 1 201 ? -3.333 2.527 -3.876 1.00 96.06 201 CYS A O 1
ATOM 1531 N N . THR A 1 202 ? -4.998 2.914 -2.431 1.00 95.50 202 THR A N 1
ATOM 1532 C CA . THR A 1 202 ? -4.848 4.369 -2.388 1.00 95.50 202 THR A CA 1
ATOM 1533 C C . THR A 1 202 ? -4.332 4.787 -1.020 1.00 95.50 202 THR A C 1
ATOM 1535 O O . THR A 1 202 ? -4.884 4.370 -0.001 1.00 95.50 202 THR A O 1
ATOM 1538 N N . VAL A 1 203 ? -3.308 5.642 -0.983 1.00 94.62 203 VAL A N 1
ATOM 1539 C CA . VAL A 1 203 ? -2.864 6.307 0.251 1.00 94.62 203 VAL A CA 1
ATOM 1540 C C . VAL A 1 203 ? -3.887 7.366 0.652 1.00 94.62 203 VAL A C 1
ATOM 1542 O O . VAL A 1 203 ? -4.266 8.210 -0.156 1.00 94.62 203 VAL A O 1
ATOM 1545 N N . LEU A 1 204 ? -4.330 7.333 1.906 1.00 94.44 204 LEU A N 1
ATOM 1546 C CA . LEU A 1 204 ? -5.278 8.305 2.436 1.00 94.44 204 LEU A CA 1
ATOM 1547 C C . LEU A 1 204 ? -4.566 9.562 2.936 1.00 94.44 204 LEU A C 1
ATOM 1549 O O . LEU A 1 204 ? -3.707 9.502 3.816 1.00 94.44 204 LEU A O 1
ATOM 1553 N N . SER A 1 205 ? -4.991 10.722 2.437 1.00 92.50 205 SER A N 1
ATOM 1554 C CA . SER A 1 205 ? -4.496 12.029 2.883 1.00 92.50 205 SER A CA 1
ATOM 1555 C C . SER A 1 205 ? -5.291 12.551 4.087 1.00 92.50 205 SER A C 1
ATOM 1557 O O . SER A 1 205 ? -5.994 13.556 3.998 1.00 92.50 205 SER A O 1
ATOM 1559 N N . LEU A 1 206 ? -5.163 11.881 5.234 1.00 94.06 206 LEU A N 1
ATOM 1560 C CA . LEU A 1 206 ? -5.885 12.240 6.469 1.00 94.06 206 LEU A CA 1
ATOM 1561 C C . LEU A 1 206 ? -5.269 13.434 7.225 1.00 94.06 206 LEU A C 1
ATOM 1563 O O . LEU A 1 206 ? -5.833 13.915 8.203 1.00 94.06 206 LEU A O 1
ATOM 1567 N N . GLY A 1 207 ? -4.073 13.883 6.827 1.00 94.00 207 GLY A N 1
ATOM 1568 C CA . GLY A 1 207 ? -3.282 14.877 7.567 1.00 94.00 207 GLY A CA 1
ATOM 1569 C C . GLY A 1 207 ? -2.527 14.310 8.780 1.00 94.00 207 GLY A C 1
ATOM 1570 O O . GLY A 1 207 ? -1.800 15.042 9.451 1.00 94.00 207 GLY A O 1
ATOM 1571 N N . PHE A 1 208 ? -2.654 13.009 9.047 1.00 95.06 208 PHE A N 1
ATOM 1572 C CA . PHE A 1 208 ? -1.960 12.283 10.109 1.00 95.06 208 PHE A CA 1
ATOM 1573 C C . PHE A 1 208 ? -1.742 10.812 9.725 1.00 95.06 208 PHE A C 1
ATOM 1575 O O . PHE A 1 208 ? -2.419 10.290 8.840 1.00 95.06 208 PHE A O 1
ATOM 1582 N N . SER A 1 209 ? -0.836 10.132 10.428 1.00 95.50 209 SER A N 1
ATOM 1583 C CA . SER A 1 209 ? -0.749 8.667 10.452 1.00 95.50 209 SER A CA 1
ATOM 1584 C C . SER A 1 209 ? -1.237 8.129 11.800 1.00 95.50 209 SER A C 1
ATOM 1586 O O . SER A 1 209 ? -1.340 8.870 12.780 1.00 95.50 209 SER A O 1
ATOM 1588 N N . CYS A 1 210 ? -1.559 6.840 11.878 1.00 95.56 210 CYS A N 1
ATOM 1589 C CA . CYS A 1 210 ? -2.007 6.207 13.119 1.00 95.56 210 CYS A CA 1
ATOM 1590 C C . CYS A 1 210 ? -1.478 4.781 13.225 1.00 95.56 210 CYS A C 1
ATOM 1592 O O . CYS A 1 210 ? -1.320 4.112 12.207 1.00 95.56 210 CYS A O 1
ATOM 1594 N N . ARG A 1 211 ? -1.223 4.276 14.435 1.00 94.25 211 ARG A N 1
ATOM 1595 C CA . ARG A 1 211 ? -0.743 2.893 14.604 1.00 94.25 211 ARG A CA 1
ATOM 1596 C C . ARG A 1 211 ? -1.857 1.855 14.567 1.00 94.25 211 ARG A C 1
ATOM 1598 O O . ARG A 1 211 ? -1.614 0.717 14.170 1.00 94.25 211 ARG A O 1
ATOM 1605 N N . TYR A 1 212 ? -3.061 2.237 14.975 1.00 94.62 212 TYR A N 1
ATOM 1606 C CA . TYR A 1 212 ? -4.203 1.334 15.031 1.00 94.62 212 TYR A CA 1
ATOM 1607 C C . TYR A 1 212 ? -5.426 1.970 14.394 1.00 94.62 212 TYR A C 1
ATOM 1609 O O . TYR A 1 212 ? -5.617 3.186 14.473 1.00 94.62 212 TYR A O 1
ATOM 1617 N N . LEU A 1 213 ? -6.273 1.126 13.813 1.00 96.12 213 LEU A N 1
ATOM 1618 C CA . LEU A 1 213 ? -7.576 1.525 13.312 1.00 96.12 213 LEU A CA 1
ATOM 1619 C C . LEU A 1 213 ? -8.643 0.470 13.612 1.00 96.12 213 LEU A C 1
ATOM 1621 O O . LEU A 1 213 ? -8.325 -0.700 13.844 1.00 96.12 213 LEU A O 1
ATOM 1625 N N . LYS A 1 214 ? -9.905 0.898 13.669 1.00 95.81 214 LYS A N 1
ATOM 1626 C CA . LYS A 1 214 ? -11.050 0.013 13.900 1.00 95.81 214 LYS A CA 1
ATOM 1627 C C . LYS A 1 214 ? -12.342 0.621 13.373 1.00 95.81 214 LYS A C 1
ATOM 1629 O O . LYS A 1 214 ? -12.673 1.758 13.694 1.00 95.81 214 LYS A O 1
ATOM 1634 N N . TYR A 1 215 ? -13.130 -0.165 12.657 1.00 95.12 215 TYR A N 1
ATOM 1635 C CA . TYR A 1 215 ? -14.499 0.187 12.321 1.00 95.12 215 TYR A CA 1
ATOM 1636 C C . TYR A 1 215 ? -15.403 0.098 13.561 1.00 95.12 215 TYR A C 1
ATOM 1638 O O . TYR A 1 215 ? -15.492 -0.947 14.215 1.00 95.12 215 TYR A O 1
ATOM 1646 N N . TRP A 1 216 ? -16.139 1.170 13.862 1.00 93.81 216 TRP A N 1
ATOM 1647 C CA . TRP A 1 216 ? -17.111 1.203 14.953 1.00 93.81 216 TRP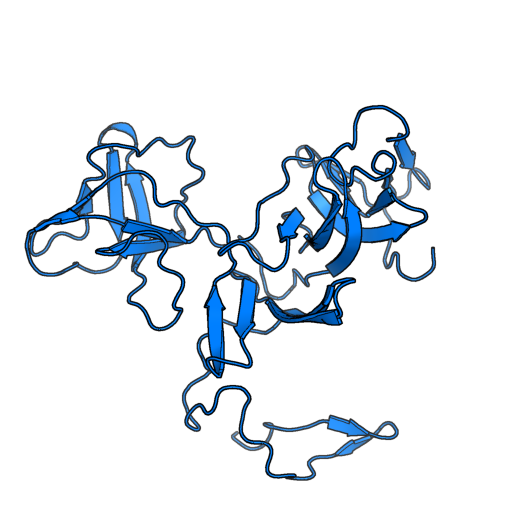 A CA 1
ATOM 1648 C C . TRP A 1 216 ? -18.319 2.072 14.615 1.00 93.81 216 TRP A C 1
ATOM 1650 O O . TRP A 1 216 ? -18.193 3.253 14.317 1.00 93.81 216 TRP A O 1
ATOM 1660 N N . LYS A 1 217 ? -19.520 1.484 14.707 1.00 92.62 217 LYS A N 1
ATOM 1661 C CA . LYS A 1 217 ? -20.810 2.167 14.483 1.00 92.62 217 LYS A CA 1
ATOM 1662 C C . LYS A 1 217 ? -20.825 3.080 13.248 1.00 92.62 217 LYS A C 1
ATOM 1664 O O . LYS A 1 217 ? -21.307 4.206 13.326 1.00 92.62 217 LYS A O 1
ATOM 1669 N N . ASN A 1 218 ? -20.367 2.557 12.113 1.00 94.56 218 ASN A N 1
ATOM 1670 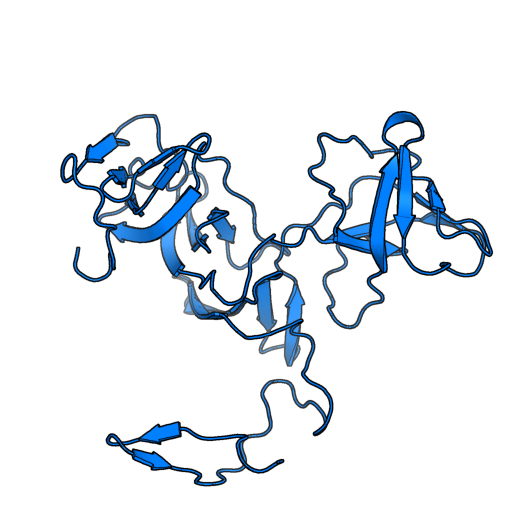C CA . ASN A 1 218 ? -20.336 3.277 10.842 1.00 94.56 218 ASN A CA 1
ATOM 1671 C C . ASN A 1 218 ? -19.340 4.449 10.792 1.00 94.56 218 ASN A C 1
ATOM 1673 O O . ASN A 1 218 ? -19.530 5.364 10.005 1.00 94.56 218 ASN A O 1
ATOM 1677 N N . MET A 1 219 ? -18.304 4.429 11.629 1.00 95.81 219 MET A N 1
ATOM 1678 C CA . MET A 1 219 ? -17.171 5.355 11.597 1.00 95.81 219 MET A CA 1
ATOM 1679 C C . MET A 1 219 ? -15.875 4.548 11.630 1.00 95.81 219 MET A C 1
ATOM 1681 O O . MET A 1 219 ? -15.847 3.432 12.162 1.00 95.81 219 MET A O 1
ATOM 1685 N N . MET A 1 220 ? -14.803 5.110 11.083 1.00 96.94 220 MET A N 1
ATOM 1686 C CA . MET A 1 220 ? -13.461 4.589 11.286 1.00 96.94 220 MET A CA 1
ATOM 1687 C C . MET A 1 220 ? -12.850 5.288 12.494 1.00 96.94 220 MET A C 1
ATOM 1689 O O . MET A 1 220 ? -12.893 6.510 12.602 1.00 96.94 220 MET A O 1
ATOM 1693 N N . ILE A 1 221 ? -12.312 4.507 13.420 1.00 96.38 221 ILE A N 1
ATOM 1694 C CA . ILE A 1 221 ? -11.597 4.987 14.596 1.00 96.38 221 ILE A CA 1
ATOM 1695 C C . ILE A 1 221 ? -10.109 4.849 14.318 1.00 96.38 221 ILE A C 1
ATOM 1697 O O . ILE A 1 221 ? -9.646 3.749 14.037 1.00 96.38 221 ILE A O 1
ATOM 1701 N N . TYR A 1 222 ? -9.369 5.940 14.445 1.00 96.12 222 TYR A N 1
ATOM 1702 C CA . TYR A 1 222 ? -7.921 6.017 14.304 1.00 96.12 222 TYR A CA 1
ATOM 1703 C C . TYR A 1 222 ? -7.308 6.310 15.670 1.00 96.12 222 TYR A C 1
ATOM 1705 O O . TYR A 1 222 ? -7.725 7.249 16.344 1.00 96.12 222 TYR A O 1
ATOM 1713 N N . ALA A 1 223 ? -6.329 5.522 16.101 1.00 94.56 223 ALA A N 1
ATOM 1714 C CA . ALA A 1 223 ? -5.711 5.672 17.416 1.00 94.56 223 ALA A CA 1
ATOM 1715 C C . ALA A 1 223 ? -4.186 5.637 17.333 1.00 94.56 223 ALA A C 1
ATOM 1717 O O . ALA A 1 223 ? -3.624 5.055 16.402 1.00 94.56 223 ALA A O 1
ATOM 1718 N N . ASP A 1 224 ? -3.541 6.209 18.355 1.00 92.75 224 ASP A N 1
ATOM 1719 C CA . ASP A 1 224 ? -2.080 6.302 18.452 1.00 92.75 224 ASP A CA 1
ATOM 1720 C C . ASP A 1 224 ? -1.513 7.078 17.248 1.00 92.75 224 ASP A C 1
ATOM 1722 O O . ASP A 1 224 ? -0.918 6.529 16.317 1.00 92.75 224 ASP A O 1
ATOM 1726 N N . ILE A 1 225 ? -1.858 8.368 17.228 1.00 94.12 225 ILE A N 1
ATOM 1727 C CA . ILE A 1 225 ? -1.764 9.257 16.068 1.00 94.12 225 ILE A CA 1
ATOM 1728 C C . ILE A 1 225 ? -0.397 9.943 16.027 1.00 94.12 225 ILE A C 1
ATOM 1730 O O . ILE A 1 225 ? 0.127 10.360 17.058 1.00 94.12 225 ILE A O 1
ATOM 1734 N N . THR A 1 226 ? 0.155 10.131 14.830 1.00 94.38 226 THR A N 1
ATOM 1735 C CA . THR A 1 226 ? 1.270 11.050 14.576 1.00 94.38 226 THR A CA 1
ATOM 1736 C C . THR A 1 226 ? 0.831 12.108 13.571 1.00 94.38 226 THR A C 1
ATOM 1738 O O . THR A 1 226 ? 0.438 11.786 12.453 1.00 94.38 226 THR A O 1
ATOM 1741 N N . GLU A 1 227 ? 0.905 13.381 13.950 1.00 93.88 227 GLU A N 1
ATOM 1742 C CA . GLU A 1 227 ? 0.471 14.508 13.118 1.00 93.88 227 GLU A CA 1
ATOM 1743 C C . GLU A 1 227 ? 1.581 15.555 13.052 1.00 93.88 227 GLU A C 1
ATOM 1745 O O . GLU A 1 227 ? 2.048 16.035 14.082 1.00 93.88 227 GLU A O 1
ATOM 1750 N N . SER A 1 228 ? 2.030 15.913 11.845 1.00 90.94 228 SER A N 1
ATOM 1751 C CA . SER A 1 228 ? 3.123 16.886 11.645 1.00 90.94 228 SER A CA 1
ATOM 1752 C C . SER A 1 228 ? 4.395 16.584 12.467 1.00 90.94 228 SER A C 1
ATOM 1754 O O . SER A 1 228 ? 5.087 17.491 12.928 1.00 90.94 228 SER A O 1
ATOM 1756 N N . GLY A 1 229 ? 4.695 15.297 12.680 1.00 88.94 229 GLY A N 1
ATOM 1757 C CA . GLY A 1 229 ? 5.823 14.824 13.493 1.00 88.94 229 GLY A CA 1
ATOM 1758 C C . GLY A 1 229 ? 5.589 14.845 15.010 1.00 88.94 229 GLY A C 1
ATOM 1759 O O . GLY A 1 229 ? 6.445 14.372 15.759 1.00 88.94 229 GLY A O 1
ATOM 1760 N N . GLU A 1 230 ? 4.449 15.354 15.481 1.00 90.94 230 GLU A N 1
ATOM 1761 C CA . GLU A 1 230 ? 4.042 15.249 16.879 1.00 90.94 230 GLU A CA 1
ATOM 1762 C C . GLU A 1 230 ? 3.370 13.900 17.129 1.00 90.94 230 GLU A C 1
ATOM 1764 O O . GLU A 1 230 ? 2.344 13.569 16.534 1.00 90.94 230 GLU A O 1
ATOM 1769 N N . TYR A 1 231 ? 3.955 13.127 18.041 1.00 91.50 231 TYR A N 1
ATOM 1770 C CA . TYR A 1 231 ? 3.404 11.854 18.478 1.00 91.50 231 TYR A CA 1
ATOM 1771 C C . TYR A 1 231 ? 2.347 12.069 19.569 1.00 91.50 231 TYR A C 1
ATOM 1773 O O . TYR A 1 231 ? 2.655 12.594 20.643 1.00 91.50 231 TYR A O 1
ATOM 1781 N N . LYS A 1 232 ? 1.112 11.634 19.299 1.00 91.88 232 LYS A N 1
ATOM 1782 C CA . LYS A 1 232 ? -0.085 11.778 20.143 1.00 91.88 232 LYS A CA 1
ATOM 1783 C C . LYS A 1 232 ? -0.618 10.398 20.582 1.00 91.88 232 LYS A C 1
ATOM 1785 O O . LYS A 1 232 ? -1.710 9.989 20.177 1.00 91.88 232 LYS A O 1
ATOM 1790 N N . PRO A 1 233 ? 0.112 9.689 21.465 1.00 88.81 233 PRO A N 1
ATOM 1791 C CA . PRO A 1 233 ? -0.154 8.289 21.825 1.00 88.81 233 PRO A CA 1
ATOM 1792 C C . PRO A 1 233 ? -1.531 8.018 22.447 1.00 88.81 233 PRO A C 1
ATOM 1794 O O . PRO A 1 233 ? -2.046 6.903 22.374 1.00 88.81 233 PRO A O 1
ATOM 1797 N N . SER A 1 234 ? -2.117 9.025 23.095 1.00 88.25 234 SER A N 1
ATOM 1798 C CA . SER A 1 234 ? -3.387 8.943 23.826 1.00 88.25 234 SER A CA 1
ATOM 1799 C C . SER A 1 234 ? -4.585 9.499 23.052 1.00 88.25 234 SER A C 1
ATOM 1801 O O . SER A 1 234 ? -5.683 9.579 23.613 1.00 88.25 234 SER A O 1
ATOM 1803 N N . SER A 1 235 ? -4.372 9.925 21.804 1.00 90.62 235 SER A N 1
ATOM 1804 C CA . SER A 1 235 ? -5.410 10.546 20.982 1.00 90.62 235 SER A CA 1
ATOM 1805 C C . SER A 1 235 ? -6.093 9.518 20.092 1.00 90.62 235 SER A C 1
ATOM 1807 O O . SER A 1 235 ? -5.455 8.616 19.542 1.00 90.62 235 SER A O 1
ATOM 1809 N N . ILE A 1 236 ? -7.408 9.672 19.984 1.00 92.12 236 ILE A N 1
ATOM 1810 C CA . ILE A 1 236 ? -8.283 8.924 19.096 1.00 92.12 236 ILE A CA 1
ATOM 1811 C C . ILE A 1 236 ? -9.002 9.936 18.212 1.00 92.12 236 ILE A C 1
ATOM 1813 O O . ILE A 1 236 ? -9.555 10.903 18.727 1.00 92.12 236 ILE A O 1
ATOM 1817 N N . ARG A 1 237 ? -9.038 9.694 16.906 1.00 94.88 237 ARG A N 1
ATOM 1818 C CA . ARG A 1 237 ? -9.900 10.409 15.964 1.00 94.88 237 ARG A CA 1
ATOM 1819 C C . ARG A 1 237 ? -10.948 9.464 15.414 1.00 94.88 237 ARG A C 1
ATOM 1821 O O . ARG A 1 237 ? -10.643 8.302 15.153 1.00 94.88 237 ARG A O 1
ATOM 1828 N N . ASN A 1 238 ? -12.167 9.946 15.237 1.00 95.81 238 ASN A N 1
ATOM 1829 C CA . ASN A 1 238 ? -13.182 9.233 14.473 1.00 95.81 238 ASN A CA 1
ATOM 1830 C C . ASN A 1 238 ? -13.449 9.954 13.157 1.00 95.81 238 ASN A C 1
ATOM 1832 O O . ASN A 1 238 ? -13.351 11.175 13.089 1.00 95.81 238 ASN A O 1
ATOM 1836 N N . SER A 1 239 ? -13.804 9.188 12.134 1.00 97.25 239 SER A N 1
ATOM 1837 C CA . SER A 1 239 ? -14.342 9.738 10.898 1.00 97.25 239 SER A CA 1
ATOM 1838 C C . SER A 1 239 ? -15.804 10.174 11.064 1.00 97.25 239 SER A C 1
ATOM 1840 O O . SER A 1 239 ? -16.460 9.791 12.045 1.00 97.25 239 SER A O 1
ATOM 1842 N N . ALA A 1 240 ? -16.335 10.898 10.081 1.00 96.81 240 ALA A N 1
ATOM 1843 C CA . ALA A 1 240 ? -17.766 11.101 9.903 1.00 96.81 240 ALA A CA 1
ATOM 1844 C C . ALA A 1 240 ? -18.481 9.772 9.592 1.00 96.81 240 ALA A C 1
ATOM 1846 O O . ALA A 1 240 ? -17.861 8.741 9.274 1.00 96.81 240 ALA A O 1
ATOM 1847 N N . PHE A 1 241 ? -19.811 9.763 9.719 1.00 95.94 241 PHE A N 1
ATOM 1848 C CA . PHE A 1 241 ? -20.592 8.555 9.460 1.00 95.94 241 PHE A CA 1
ATOM 1849 C C . PHE A 1 241 ? -20.531 8.138 7.991 1.00 95.94 241 PHE A C 1
ATOM 1851 O O . PHE A 1 241 ? -20.835 8.914 7.098 1.00 95.94 241 PHE A O 1
ATOM 1858 N N . ALA A 1 242 ? -20.259 6.856 7.755 1.00 96.06 242 ALA A N 1
ATOM 1859 C CA . ALA A 1 242 ? -20.120 6.236 6.438 1.00 96.06 242 ALA A CA 1
ATOM 1860 C C . ALA A 1 242 ? -18.933 6.747 5.600 1.00 96.06 242 ALA A C 1
ATOM 1862 O O . ALA A 1 242 ? -18.661 6.160 4.560 1.00 96.06 242 ALA A O 1
ATOM 1863 N N . GLU A 1 243 ? -18.220 7.781 6.037 1.00 96.75 243 GLU A N 1
ATOM 1864 C CA . GLU A 1 243 ? -17.164 8.450 5.278 1.00 96.75 243 GLU A CA 1
ATOM 1865 C C . GLU A 1 243 ? -15.831 8.262 6.010 1.00 96.75 243 GLU A C 1
ATOM 1867 O O . GLU A 1 243 ? -15.429 9.126 6.782 1.00 96.75 243 GLU A O 1
ATOM 1872 N N . PRO A 1 244 ? -15.135 7.118 5.836 1.00 96.00 244 PRO A N 1
ATOM 1873 C CA . PRO A 1 244 ? -13.922 6.813 6.601 1.00 96.00 244 PRO A CA 1
ATOM 1874 C C . PRO A 1 244 ? -12.788 7.830 6.408 1.00 96.00 244 PRO A C 1
ATOM 1876 O O . PRO A 1 244 ? -11.889 7.903 7.244 1.00 96.00 244 PRO A O 1
ATOM 1879 N N . GLU A 1 245 ? -12.819 8.591 5.316 1.00 95.56 245 GLU A N 1
ATOM 1880 C CA . GLU A 1 245 ? -11.809 9.587 4.950 1.00 95.56 245 GLU A CA 1
ATOM 1881 C C . GLU A 1 245 ? -12.117 10.986 5.477 1.00 95.56 245 GLU A C 1
ATOM 1883 O O . GLU A 1 245 ? -11.193 11.787 5.622 1.00 95.56 245 GLU A O 1
ATOM 1888 N N . ASP A 1 246 ? -13.382 11.278 5.787 1.00 95.94 246 ASP A N 1
ATOM 1889 C CA . ASP A 1 246 ? -13.744 12.548 6.397 1.00 95.94 246 ASP A CA 1
ATOM 1890 C C . ASP A 1 246 ? -13.422 12.496 7.888 1.00 95.94 246 ASP A C 1
ATOM 1892 O O . ASP A 1 246 ? -14.110 11.867 8.689 1.00 95.94 246 ASP A O 1
ATOM 1896 N N . VAL A 1 247 ? -12.314 13.134 8.241 1.00 94.75 247 VAL A N 1
ATOM 1897 C CA . VAL A 1 247 ? -11.772 13.223 9.601 1.00 94.75 247 VAL A CA 1
ATOM 1898 C C . VAL A 1 247 ? -11.790 14.662 10.121 1.00 94.75 247 VAL A C 1
ATOM 1900 O O . VAL A 1 247 ? -11.123 14.963 11.113 1.00 94.75 247 VAL A O 1
ATOM 1903 N N . THR A 1 248 ? -12.520 15.557 9.448 1.00 93.31 248 THR A N 1
ATOM 1904 C CA . THR A 1 248 ? -12.529 16.994 9.754 1.00 93.31 248 THR A CA 1
ATOM 1905 C C . THR A 1 248 ? -13.916 17.601 9.868 1.00 93.31 248 THR A C 1
ATOM 1907 O O . THR A 1 248 ? -14.084 18.538 10.653 1.00 93.31 248 THR A O 1
ATOM 1910 N N . ASP A 1 249 ? -14.877 17.106 9.096 1.00 92.44 249 ASP A N 1
ATOM 1911 C CA . ASP A 1 249 ? -16.226 17.648 9.025 1.00 92.44 249 ASP A CA 1
ATOM 1912 C C . ASP A 1 249 ? -17.247 16.724 9.731 1.00 92.44 249 ASP A C 1
ATOM 1914 O O . ASP A 1 249 ? -16.931 15.656 10.259 1.00 92.44 249 ASP A O 1
ATOM 1918 N N . ASP A 1 250 ? -18.491 17.200 9.828 1.00 93.19 250 ASP A N 1
ATOM 1919 C CA . ASP A 1 250 ? -19.628 16.496 10.433 1.00 93.19 250 ASP A CA 1
ATOM 1920 C C . ASP A 1 250 ? -19.383 15.947 11.856 1.00 93.19 250 ASP A C 1
ATOM 1922 O O . ASP A 1 250 ? -19.213 16.726 12.801 1.00 93.19 250 ASP A O 1
ATOM 1926 N N . GLU A 1 251 ? -19.474 14.627 12.057 1.00 93.06 251 GLU A N 1
ATOM 1927 C CA . GLU A 1 251 ? -19.241 13.985 13.356 1.00 93.06 251 GLU A CA 1
ATOM 1928 C C . GLU A 1 251 ? -17.776 13.652 13.628 1.00 93.06 251 GLU A C 1
ATOM 1930 O O . GLU A 1 251 ? -17.481 13.132 14.711 1.00 93.06 251 GLU A O 1
ATOM 1935 N N . ALA A 1 252 ? -16.871 13.918 12.684 1.00 92.62 252 ALA A N 1
ATOM 1936 C CA . ALA A 1 252 ? -15.456 13.712 12.915 1.00 92.62 252 ALA A CA 1
ATOM 1937 C C . ALA A 1 252 ? -14.977 14.575 14.089 1.00 92.62 252 ALA A C 1
ATOM 1939 O O . ALA A 1 252 ? -15.229 15.779 14.162 1.00 92.62 252 ALA A O 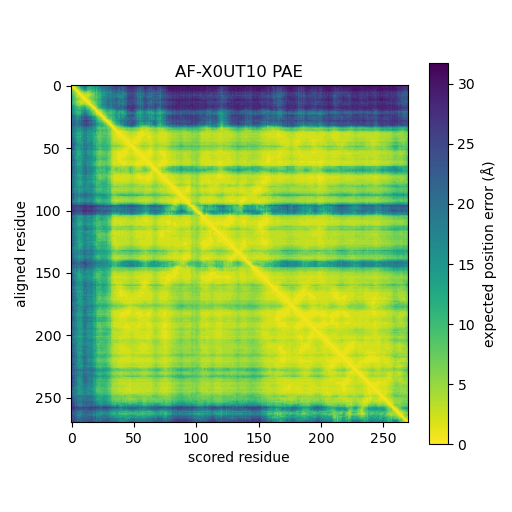1
ATOM 1940 N N . ASP A 1 253 ? -14.297 13.942 15.041 1.00 92.75 253 ASP A N 1
ATOM 1941 C CA . ASP A 1 253 ? -13.791 14.611 16.236 1.00 92.75 253 ASP A CA 1
ATOM 1942 C C . ASP A 1 253 ? -12.513 13.928 16.739 1.00 92.75 253 ASP A C 1
ATOM 1944 O O . ASP A 1 253 ? -12.202 12.780 16.397 1.00 92.75 253 ASP A O 1
ATOM 1948 N N . GLU A 1 254 ? -11.765 14.644 17.578 1.00 88.69 254 GLU A N 1
ATOM 1949 C CA . GLU A 1 254 ? -10.596 14.130 18.284 1.00 88.69 254 GLU A CA 1
ATOM 1950 C C . GLU A 1 254 ? -10.873 14.049 19.786 1.00 88.69 254 GLU A C 1
ATOM 1952 O O . GLU A 1 254 ? -11.114 15.043 20.474 1.00 88.69 254 GLU A O 1
ATOM 1957 N N . PHE A 1 255 ? -10.749 12.843 20.328 1.00 87.25 255 PHE A N 1
ATOM 1958 C CA . PHE A 1 255 ? -10.808 12.586 21.754 1.00 87.25 255 PHE A CA 1
ATOM 1959 C C . PHE A 1 255 ? -9.429 12.202 22.298 1.00 87.25 255 PHE A C 1
ATOM 1961 O O . PHE A 1 255 ? -8.873 11.156 21.965 1.00 87.25 255 PHE A O 1
ATOM 1968 N N . ALA A 1 256 ? -8.903 13.011 23.217 1.00 84.44 256 ALA A N 1
ATOM 1969 C CA . ALA A 1 256 ? -7.705 12.675 23.981 1.00 84.44 256 ALA A CA 1
ATOM 1970 C C . ALA A 1 256 ? -8.087 11.998 25.307 1.00 84.44 256 ALA A C 1
ATOM 1972 O O . ALA A 1 256 ? -8.700 12.619 26.181 1.00 84.44 256 ALA A O 1
ATOM 1973 N N . ILE A 1 257 ? -7.672 10.739 25.498 1.00 79.19 257 ILE A N 1
ATOM 1974 C CA . ILE A 1 257 ? -7.944 9.969 26.730 1.00 79.19 257 ILE A CA 1
ATOM 1975 C C . ILE A 1 257 ? -7.261 10.623 27.950 1.00 79.19 257 ILE A C 1
ATOM 1977 O O . ILE A 1 257 ? -7.728 10.509 29.086 1.00 79.19 257 ILE A O 1
ATOM 1981 N N . GLY A 1 258 ? -6.161 11.346 27.724 1.00 77.81 258 GLY A N 1
ATOM 1982 C CA . GLY A 1 258 ? -5.482 12.155 28.730 1.00 77.81 258 GLY A CA 1
ATOM 1983 C C . GLY A 1 258 ? -4.146 12.711 28.239 1.00 77.81 258 GLY A C 1
ATOM 1984 O O . GLY A 1 258 ? -3.705 12.421 27.133 1.00 77.81 258 GLY A O 1
ATOM 1985 N N . ASN A 1 259 ? -3.463 13.465 29.102 1.00 69.31 259 ASN A N 1
ATOM 1986 C CA . ASN A 1 259 ? -2.168 14.100 28.798 1.00 69.31 259 ASN A CA 1
ATOM 1987 C C . ASN A 1 259 ? -0.960 13.165 29.032 1.00 69.31 259 ASN A C 1
ATOM 1989 O O . ASN A 1 259 ? 0.156 13.636 29.248 1.00 69.31 259 ASN A O 1
ATOM 1993 N N . GLY A 1 260 ? -1.201 11.856 29.128 1.00 67.69 260 GLY A N 1
ATOM 1994 C CA . GLY A 1 260 ? -0.162 10.858 29.370 1.00 67.69 260 GLY A CA 1
ATOM 1995 C C . GLY A 1 260 ? 0.633 10.544 28.106 1.00 67.69 260 GLY A C 1
ATOM 1996 O O . GLY A 1 260 ? 0.173 10.785 26.997 1.00 67.69 260 GLY A O 1
ATOM 1997 N N . THR A 1 261 ? 1.824 9.978 28.285 1.00 74.69 261 THR A N 1
ATOM 1998 C CA . THR A 1 261 ? 2.690 9.516 27.186 1.00 74.69 261 THR A CA 1
ATOM 1999 C C . THR A 1 261 ? 2.493 8.038 26.859 1.00 74.69 261 THR A C 1
ATOM 2001 O O . THR A 1 261 ? 3.200 7.506 26.009 1.00 74.69 261 THR A O 1
ATOM 2004 N N . ASP A 1 262 ? 1.602 7.356 27.579 1.00 77.81 262 ASP A N 1
ATOM 2005 C CA . ASP A 1 262 ? 1.371 5.926 27.407 1.00 77.81 262 ASP A CA 1
ATOM 2006 C C . ASP A 1 262 ? 0.544 5.688 26.133 1.00 77.81 262 ASP A C 1
ATOM 2008 O O . ASP A 1 262 ? -0.555 6.242 26.022 1.00 77.81 262 ASP A O 1
ATOM 2012 N N . PRO A 1 263 ? 1.045 4.884 25.178 1.00 77.38 263 PRO A N 1
ATOM 2013 C CA . PRO A 1 263 ? 0.343 4.618 23.933 1.00 77.38 263 PRO A CA 1
ATOM 2014 C C . PRO A 1 263 ? -0.876 3.737 24.141 1.00 77.38 263 PRO A C 1
ATOM 2016 O O . PRO A 1 263 ? -0.871 2.788 24.937 1.00 77.38 263 PRO A O 1
ATOM 2019 N N . ILE A 1 264 ? -1.915 4.022 23.358 1.00 78.62 264 ILE A N 1
ATOM 2020 C CA . ILE A 1 264 ? -3.001 3.076 23.132 1.00 78.62 264 ILE A CA 1
ATOM 2021 C C . ILE A 1 264 ? -2.371 1.820 22.533 1.00 78.62 264 ILE A C 1
ATOM 2023 O O . ILE A 1 264 ? -1.785 1.854 21.461 1.00 78.62 264 ILE A O 1
ATOM 2027 N N . SER A 1 265 ? -2.441 0.710 23.263 1.00 72.50 265 SER A N 1
ATOM 2028 C CA . SER A 1 265 ? -1.730 -0.514 22.880 1.00 72.50 265 SER A CA 1
ATOM 2029 C C . SER A 1 265 ? -2.538 -1.426 21.960 1.00 72.50 265 SER A C 1
ATOM 2031 O O . SER A 1 265 ? -1.928 -2.220 21.250 1.00 72.50 265 SER A O 1
ATOM 2033 N N . ARG A 1 266 ? -3.879 -1.332 21.992 1.00 68.62 266 ARG A N 1
ATOM 2034 C CA . ARG A 1 266 ? -4.839 -2.018 21.107 1.00 68.62 266 ARG A CA 1
ATOM 2035 C C . ARG A 1 266 ? -6.179 -1.283 21.094 1.00 68.62 266 ARG A C 1
ATOM 2037 O O . ARG A 1 266 ? -6.589 -0.740 22.116 1.00 68.62 266 ARG A O 1
ATOM 2044 N N . VAL A 1 267 ? -6.872 -1.344 19.957 1.00 73.81 267 VAL A N 1
ATOM 2045 C CA . VAL A 1 267 ? -8.231 -0.794 19.756 1.00 73.81 267 VAL A CA 1
ATOM 2046 C C . VAL A 1 267 ? -9.293 -1.912 19.714 1.00 73.81 267 VAL A C 1
ATOM 2048 O O . VAL A 1 267 ? -10.487 -1.651 19.685 1.00 73.81 267 VAL A O 1
ATOM 2051 N N . GLU A 1 268 ? -8.864 -3.178 19.772 1.00 65.88 268 GLU A N 1
ATOM 2052 C CA . GLU A 1 268 ? -9.699 -4.388 19.651 1.00 65.88 268 GLU A CA 1
ATOM 2053 C C . GLU A 1 268 ? -10.809 -4.516 20.721 1.00 65.88 268 GLU A C 1
ATOM 2055 O O . GLU A 1 268 ? -11.754 -5.274 20.514 1.00 65.88 268 GLU A O 1
ATOM 2060 N N . ASP A 1 269 ? -10.712 -3.771 21.829 1.00 50.56 269 ASP A N 1
ATOM 2061 C CA . ASP A 1 269 ? -11.628 -3.825 22.980 1.00 50.56 269 ASP A CA 1
ATOM 2062 C C . ASP A 1 269 ? -12.612 -2.625 23.068 1.00 50.56 269 ASP A C 1
ATOM 2064 O O . ASP A 1 269 ? -13.222 -2.418 24.123 1.00 50.56 269 ASP A O 1
ATOM 2068 N N . LEU A 1 270 ? -12.760 -1.819 22.001 1.00 48.72 270 LEU A N 1
ATOM 2069 C CA . LEU A 1 270 ? -13.727 -0.699 21.927 1.00 48.72 270 LEU A CA 1
ATOM 2070 C C . LEU A 1 270 ? -15.170 -1.116 21.575 1.00 48.72 270 LEU A C 1
ATOM 2072 O O . LEU A 1 270 ? -15.370 -2.023 20.737 1.00 48.72 270 LEU A O 1
#

Nearest PDB structures (foldseek):
  7k5j-assembly6_U  TM=4.826E-01  e=2.850E-01  Saccharomyces cerevisiae S288C
  7k5j-assembly4_K  TM=4.968E-01  e=3.007E-01  Saccharomyces cerevisiae S288C
  3nvx-assembly1_A  TM=3.770E-01  e=1.963E+00  Vaccinia virus Copenhagen
  6ydx-assembly1_A  TM=2.023E-01  e=8.326E-01  Homo sapiens

Mean predicted aligned error: 8.43 Å

Radius of gyration: 20.92 Å; Cα contacts (8 Å, |Δi|>4): 622; chains: 1; bounding box: 46×52×56 Å

Secondary structure (DSSP, 8-state):
----SS-EEETTEEE------PPTT---TT---S--S---EEEEEE-TTS-EEEEEE-SS-EEEEETTTTEEEE-S-EE--SEEEE-TT-SEEEEEET--GGG---TT-EEEES-SS---TTS--EEEEEEETTTTEEEESS---S-EEEE-EEEE------TT---EEEEEEEETTTTEEEEEEE-SS-EEEE-SSSSS-EE---SSEEEEEEEETTEEEEEEEEETTEEEEEEEEEPBTTBTT--SSTT-EEEE--S-------STT-

pLDDT: mean 85.47, std 14.69, range [39.78, 98.19]

Solvent-accessible surface area (backbone atoms only — not comparable to full-atom values): 15186 Å² total; per-residue (Å²): 142,84,84,79,78,69,68,43,79,56,96,91,37,84,43,76,65,87,66,90,70,71,56,88,72,77,51,58,101,81,48,79,55,79,63,94,58,64,76,47,36,79,47,73,53,68,43,94,88,70,51,72,40,45,35,38,26,37,32,42,45,36,31,40,43,39,84,86,79,57,43,64,32,41,26,41,34,69,48,48,72,49,29,30,32,42,42,54,82,32,38,51,34,38,34,79,44,70,67,51,76,89,68,70,72,55,71,71,19,30,39,29,79,70,35,63,80,66,37,57,59,86,54,75,67,41,48,27,71,42,76,38,71,93,76,29,30,42,28,36,84,60,60,77,62,53,68,51,67,76,30,35,27,17,32,42,49,53,48,94,49,44,95,83,33,45,51,32,65,38,67,42,74,52,27,53,94,81,57,41,42,32,46,36,36,18,36,39,77,47,39,36,39,31,66,86,75,64,74,43,30,44,78,55,88,67,76,50,20,25,44,39,55,42,63,52,96,56,21,32,34,37,28,29,30,35,42,93,86,45,78,36,28,30,33,33,36,32,16,12,76,34,23,66,74,40,60,73,52,90,70,19,46,77,50,64,83,51,96,57,85,62,58,62,86,73,69,90,87,116

Sequence (270 aa):
LVECNNVRIQEGGVKNTNLGWTRMGGFADDDMGPLNGSVLISDEFRQRDQSSVLILGTPLDLYAYSDVSSNYVFITPIYNTGTCDVTDASPVIDMNTGFTEDDDISVGDFINIGADDENDPAAIWLEIVSLDDVAETVTIEDDIGGTANNLPFTVRRVFSGTSADIWCADTFPNAQPDNEDLWIATNGLVVVKWNGSDDTCTVLSLGFSCRYLKYWKNMMIYADITESGEYKPSSIRNSAFAEPEDVTDDEADEFAIGNGTDPISRVEDL

Foldseek 3Di:
DLQPPDWDQDPNDTDPDPPPDQDQLNDDSPDPDLDPADWLDWDWDAAPVRDIWTWTDDQWFIWTADPVVSAIWTQFDKDWPQFWKAAAPFQKIQRPPDDAPVSLDDQQWWKDWQDGLHTHSPGDTFGFHDADRVRNMTGTDGHPHDTDTRITMMIGNIHPGDSQQRKEWDWQALAPDVGAIWIWMASQPWIWIDRVPDSHIDTAPLQWGASYWDDDPQKIKGAQIAHPNDTQQQKIWIAAGSHHRHCDDDPIDIDGPDPDPDHPPYPVVD